Protein AF-A0A942M5V2-F1 (afdb_monomer)

Mean predicted aligned error: 10.4 Å

Radius of gyration: 23.62 Å; Cα contacts (8 Å, |Δi|>4): 139; chains: 1; bounding box: 66×42×61 Å

Nearest PDB structures (foldseek):
  5wuq-assembly1_A  TM=4.149E-01  e=4.180E-03  Bacillus subtilis subsp. subtilis str. 168
  3hug-assembly6_K  TM=8.188E-01  e=4.700E-01  Mycobacterium tuberculosis H37Rv
  6kon-assembly1_F  TM=3.252E-01  e=7.222E-03  Mycobacterium tuberculosis H37Rv
  3hug-assembly1_C  TM=7.825E-01  e=6.995E-01  Mycobacterium tuberculosis H37Rv
  6dvb-assembly1_F  TM=3.402E-01  e=2.051E-02  Mycobacterium tuberculosis H37Rv

Secondary structure (DSSP, 8-state):
-----HHHHHHHHH-SSHHHHHHHHHHHHHHHHHHHHHHTTTS-TTSHHHHHHHHHHHHHHHHHHHHTGGG--SSS-HHHHHHHHHHHHHHHHHHHHHHHT-TTGGG--SS-HHHHHHHHH-HHHHHHHHHHHHHS-HHHHHHHHHHHHS---HHHHHHHHT--HHHHHHHHHHHHHHHHHHHHHTTTTS-------

Foldseek 3Di:
DDQDFQVLLLVQCPDPDPSVVVSLVVLLVLLLVPVLVVCVVPDPSPDPLNVVLSVQLSVVLSVVCSVPVVVDPNPDGPSVVSVVSSSVSSVVSSQLVVLVVDLPLVVPDLADPVNVVVCVVDVPVVVLSVLLVPQADPLLSSQCCCCPVVVHDQVSSCVSSVHDPVVSVVNNVVSVVSSVVVCVVVCVVPDPDDPDD

Structure (mmCIF, N/CA/C/O backbone):
data_AF-A0A942M5V2-F1
#
_entry.id   AF-A0A942M5V2-F1
#
loop_
_atom_site.group_PDB
_atom_site.id
_atom_site.type_symbol
_atom_site.label_atom_id
_atom_site.label_alt_id
_atom_site.label_comp_id
_atom_site.label_asym_id
_atom_site.label_entity_id
_atom_site.label_seq_id
_atom_site.pdbx_PDB_ins_code
_atom_site.Cartn_x
_atom_site.Cartn_y
_atom_site.Cartn_z
_atom_site.occupancy
_atom_site.B_iso_or_equiv
_atom_site.auth_seq_id
_atom_site.auth_comp_id
_atom_site.auth_asym_id
_atom_site.auth_atom_id
_atom_site.pdbx_PDB_model_num
ATOM 1 N N . MET A 1 1 ? 6.720 5.650 -30.436 1.00 49.97 1 MET A N 1
ATOM 2 C CA . MET A 1 1 ? 7.699 4.850 -29.670 1.00 49.97 1 MET A CA 1
ATOM 3 C C . MET A 1 1 ? 7.495 3.409 -30.090 1.00 49.97 1 MET A C 1
ATOM 5 O O . MET A 1 1 ? 6.348 2.982 -30.076 1.00 49.97 1 MET A O 1
ATOM 9 N N . SER A 1 2 ? 8.537 2.733 -30.580 1.00 51.50 2 SER A N 1
ATOM 10 C CA . SER A 1 2 ? 8.430 1.358 -31.092 1.00 51.50 2 SER A CA 1
ATOM 11 C C . SER A 1 2 ? 7.870 0.439 -30.005 1.00 51.50 2 SER A C 1
ATOM 13 O O . SER A 1 2 ? 8.359 0.471 -28.875 1.00 51.50 2 SER A O 1
ATOM 15 N N . GLU A 1 3 ? 6.829 -0.336 -30.313 1.00 70.19 3 GLU A N 1
ATOM 16 C CA . GLU A 1 3 ? 6.289 -1.330 -29.383 1.00 70.19 3 GLU A CA 1
ATOM 17 C C . GLU A 1 3 ? 7.288 -2.483 -29.267 1.00 70.19 3 GLU A C 1
ATOM 19 O O . GLU A 1 3 ? 7.254 -3.421 -30.059 1.00 70.19 3 GLU A O 1
ATOM 24 N N . ARG A 1 4 ? 8.201 -2.403 -28.288 1.00 86.06 4 ARG A N 1
ATOM 25 C CA . ARG A 1 4 ? 8.999 -3.563 -27.874 1.00 86.06 4 ARG A CA 1
ATOM 26 C C . ARG A 1 4 ? 8.060 -4.713 -27.531 1.00 86.06 4 ARG A C 1
ATOM 28 O O . ARG A 1 4 ? 7.112 -4.553 -26.753 1.00 86.06 4 ARG A O 1
ATOM 35 N N . THR A 1 5 ? 8.369 -5.880 -28.066 1.00 91.94 5 THR A N 1
ATOM 36 C CA . THR A 1 5 ? 7.742 -7.139 -27.687 1.00 91.94 5 THR A CA 1
ATOM 37 C C . THR A 1 5 ? 8.128 -7.524 -26.257 1.00 91.94 5 THR A C 1
ATOM 39 O O . THR A 1 5 ? 9.091 -7.019 -25.679 1.00 91.94 5 THR A O 1
ATOM 42 N N . ASN A 1 6 ? 7.386 -8.462 -25.668 1.00 92.94 6 ASN A N 1
ATOM 43 C CA . ASN A 1 6 ? 7.700 -8.981 -24.335 1.00 92.94 6 ASN A CA 1
ATOM 44 C C . ASN A 1 6 ? 9.118 -9.570 -24.251 1.00 92.94 6 ASN A C 1
ATOM 46 O O . ASN A 1 6 ? 9.784 -9.398 -23.237 1.00 92.94 6 ASN A O 1
ATOM 50 N N . ALA A 1 7 ? 9.572 -10.257 -25.303 1.00 92.06 7 ALA A N 1
ATOM 51 C CA . ALA A 1 7 ? 10.898 -10.866 -25.337 1.00 92.06 7 ALA A CA 1
ATOM 52 C C . ALA A 1 7 ? 12.006 -9.805 -25.379 1.00 92.06 7 ALA 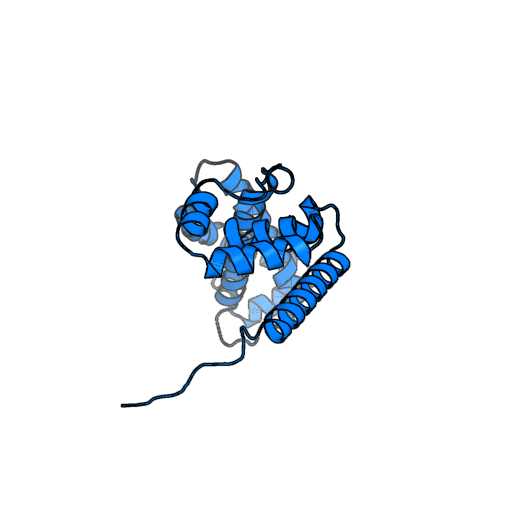A C 1
ATOM 54 O O . ALA A 1 7 ? 12.957 -9.903 -24.613 1.00 92.06 7 ALA A O 1
ATOM 55 N N . GLU A 1 8 ? 11.840 -8.766 -26.202 1.00 93.19 8 GLU A N 1
ATOM 56 C CA . GLU A 1 8 ? 12.789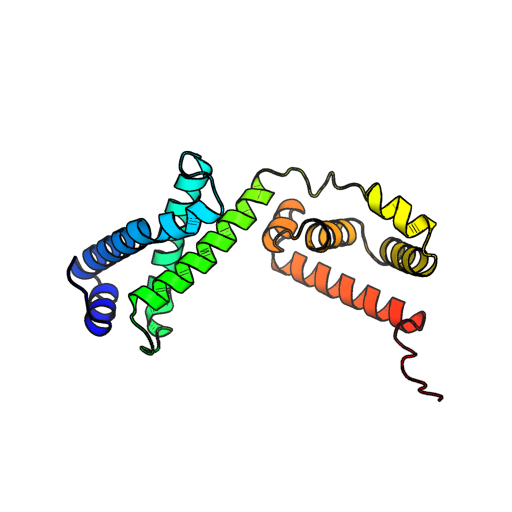 -7.646 -26.285 1.00 93.19 8 GLU A CA 1
ATOM 57 C C . GLU A 1 8 ? 12.880 -6.885 -24.962 1.00 93.19 8 GLU A C 1
ATOM 59 O O . GLU A 1 8 ? 13.976 -6.566 -24.517 1.00 93.19 8 GLU A O 1
ATOM 64 N N . TRP A 1 9 ? 11.747 -6.651 -24.285 1.00 95.00 9 TRP A N 1
ATOM 65 C CA . TRP A 1 9 ? 11.755 -6.057 -22.946 1.00 95.00 9 TRP A CA 1
ATOM 66 C C . TRP A 1 9 ? 12.598 -6.863 -21.961 1.00 95.00 9 TRP A C 1
ATOM 68 O O . TRP A 1 9 ? 13.396 -6.289 -21.226 1.00 95.00 9 TRP A O 1
ATOM 78 N N . LEU A 1 10 ? 12.416 -8.183 -21.929 1.00 94.19 10 LEU A N 1
ATOM 79 C CA . LEU A 1 10 ? 13.131 -9.042 -20.990 1.00 94.19 10 LEU A CA 1
ATOM 80 C C . LEU A 1 10 ? 14.616 -9.174 -21.331 1.00 94.19 10 LEU A C 1
ATOM 82 O O . LEU A 1 10 ? 15.424 -9.196 -20.408 1.00 94.19 10 LEU A O 1
ATOM 86 N N . ASP A 1 11 ? 14.972 -9.281 -22.612 1.00 93.75 11 ASP A N 1
ATOM 87 C CA . ASP A 1 11 ? 16.371 -9.381 -23.043 1.00 93.75 11 ASP A CA 1
ATOM 88 C C . ASP A 1 11 ? 17.129 -8.082 -22.747 1.00 93.75 11 ASP A C 1
ATOM 90 O O . ASP A 1 11 ? 18.166 -8.106 -22.084 1.00 93.75 11 ASP A O 1
ATOM 94 N N . ASP A 1 12 ? 16.557 -6.935 -23.129 1.00 94.19 12 ASP A N 1
ATOM 95 C CA . ASP A 1 12 ? 17.185 -5.635 -22.905 1.00 94.19 12 ASP A CA 1
ATOM 96 C C . ASP A 1 12 ? 17.311 -5.313 -21.406 1.00 94.19 12 ASP A C 1
ATOM 98 O O . ASP A 1 12 ? 18.354 -4.830 -20.976 1.00 94.19 12 ASP A O 1
ATOM 102 N N . LEU A 1 13 ? 16.288 -5.593 -20.583 1.00 93.44 13 LEU A N 1
ATOM 103 C CA . LEU A 1 13 ? 16.334 -5.307 -19.139 1.00 93.44 13 LEU A CA 1
ATOM 104 C C . LEU A 1 13 ? 17.279 -6.241 -18.366 1.00 93.44 13 LEU A C 1
ATOM 106 O O . LEU A 1 13 ? 17.789 -5.853 -17.312 1.00 93.44 13 LEU A O 1
ATOM 110 N N . ARG A 1 14 ? 17.527 -7.455 -18.872 1.00 93.88 14 ARG A N 1
ATOM 111 C CA . ARG A 1 14 ? 18.493 -8.405 -18.291 1.00 93.88 14 ARG A CA 1
ATOM 112 C C . ARG A 1 14 ? 19.925 -8.167 -18.747 1.00 93.88 14 ARG A C 1
ATOM 114 O O . ARG A 1 14 ? 20.834 -8.715 -18.130 1.00 93.88 14 ARG A O 1
ATOM 121 N N . ALA A 1 15 ? 20.135 -7.392 -19.807 1.00 92.50 15 ALA A N 1
ATOM 122 C CA . ALA A 1 15 ? 21.475 -6.981 -20.192 1.00 92.50 15 ALA A CA 1
ATOM 123 C C . ALA A 1 15 ? 22.136 -6.186 -19.049 1.00 92.50 15 ALA A C 1
ATOM 125 O O . ALA A 1 15 ? 21.455 -5.570 -18.240 1.00 92.50 15 ALA A O 1
ATOM 126 N N . GLU A 1 16 ? 23.463 -6.166 -18.991 1.00 88.69 16 GLU A N 1
ATOM 127 C CA . GLU A 1 16 ? 24.233 -5.334 -18.045 1.00 88.69 16 GLU A CA 1
ATOM 128 C C . GLU A 1 16 ? 24.985 -4.219 -18.795 1.00 88.69 16 GLU A C 1
ATOM 130 O O . GLU A 1 16 ? 26.055 -3.761 -18.397 1.00 88.69 16 GLU A O 1
ATOM 135 N N . ASP A 1 17 ? 24.438 -3.814 -19.944 1.00 91.12 17 ASP A N 1
ATOM 136 C CA . ASP A 1 17 ? 25.055 -2.901 -20.900 1.00 91.12 17 ASP A CA 1
ATOM 137 C C . ASP A 1 17 ? 24.137 -1.705 -21.234 1.00 91.12 17 ASP A C 1
ATOM 139 O O . ASP A 1 17 ? 23.107 -1.455 -20.602 1.00 91.12 17 ASP A O 1
ATOM 143 N N . ALA A 1 18 ? 24.507 -0.934 -22.259 1.00 91.44 18 ALA A N 1
ATOM 144 C CA . ALA A 1 18 ? 23.745 0.231 -22.704 1.00 91.44 18 ALA A CA 1
ATOM 145 C C . ALA A 1 18 ? 22.289 -0.080 -23.119 1.00 91.44 18 ALA A C 1
ATOM 147 O O . ALA A 1 18 ? 21.473 0.842 -23.162 1.00 91.44 18 ALA A O 1
ATOM 148 N N . ARG A 1 19 ? 21.939 -1.335 -23.432 1.00 92.12 19 ARG A N 1
ATOM 149 C CA . ARG A 1 19 ? 20.560 -1.745 -23.742 1.00 92.12 19 ARG A CA 1
ATOM 150 C C . ARG A 1 19 ? 19.673 -1.700 -22.508 1.00 92.12 19 ARG A C 1
ATOM 152 O O . ARG A 1 19 ? 18.560 -1.192 -22.609 1.00 92.12 19 ARG A O 1
ATOM 159 N N . GLN A 1 20 ? 20.190 -2.110 -21.350 1.00 93.88 20 GLN A N 1
ATOM 160 C CA . GLN A 1 20 ? 19.455 -2.040 -20.087 1.00 93.88 20 GLN A CA 1
ATOM 161 C C . GLN A 1 20 ? 19.110 -0.602 -19.732 1.00 93.88 20 GLN A C 1
ATOM 163 O O . GLN A 1 20 ? 17.957 -0.306 -19.425 1.00 93.88 20 GLN A O 1
ATOM 168 N N . MET A 1 21 ? 20.082 0.308 -19.846 1.00 91.31 21 MET A N 1
ATOM 169 C CA . MET A 1 21 ? 19.848 1.726 -19.572 1.00 91.31 21 MET A CA 1
ATOM 170 C C . MET A 1 21 ? 18.755 2.300 -20.484 1.00 91.31 21 MET A C 1
ATOM 172 O O . MET A 1 21 ? 17.812 2.922 -20.000 1.00 91.31 21 MET A O 1
ATOM 176 N N . ARG A 1 22 ? 18.816 2.013 -21.792 1.00 93.38 22 ARG A N 1
ATOM 177 C CA . ARG A 1 22 ? 17.792 2.456 -22.756 1.00 93.38 22 ARG A CA 1
ATOM 178 C C . ARG A 1 22 ? 16.420 1.855 -22.465 1.00 93.38 22 ARG A C 1
ATOM 180 O O . ARG A 1 22 ? 15.415 2.551 -22.560 1.00 93.38 22 ARG A O 1
ATOM 187 N N . ALA A 1 23 ? 16.354 0.576 -22.103 1.00 93.75 23 ALA A N 1
ATOM 188 C CA . ALA A 1 23 ? 15.092 -0.057 -21.744 1.00 93.75 23 ALA A CA 1
ATOM 189 C C . ALA A 1 23 ? 14.493 0.559 -20.471 1.00 93.75 23 ALA A C 1
ATOM 191 O O . ALA A 1 23 ? 13.296 0.839 -20.437 1.00 93.75 23 ALA A O 1
ATOM 192 N N . LEU A 1 24 ? 15.303 0.853 -19.453 1.00 93.56 24 LEU A N 1
ATOM 193 C CA . LEU A 1 24 ? 14.838 1.553 -18.253 1.00 93.56 24 LEU A CA 1
ATOM 194 C C . LEU A 1 24 ? 14.346 2.974 -18.566 1.00 93.56 24 LEU A C 1
ATOM 196 O O . LEU A 1 24 ? 13.306 3.380 -18.044 1.00 93.56 24 LEU A O 1
ATOM 200 N N . GLU A 1 25 ? 15.029 3.711 -19.444 1.00 94.44 25 GLU A N 1
ATOM 201 C CA . GLU A 1 25 ? 14.593 5.033 -19.918 1.00 94.44 25 GLU A CA 1
ATOM 202 C C . GLU A 1 25 ? 13.258 4.966 -20.670 1.00 94.44 25 GLU A C 1
ATOM 204 O O . GLU A 1 25 ? 12.343 5.747 -20.396 1.00 94.44 25 GLU A O 1
ATOM 209 N N . ASP A 1 26 ? 13.100 3.994 -21.566 1.00 94.25 26 ASP A N 1
ATOM 210 C CA . ASP A 1 26 ? 11.854 3.800 -22.304 1.00 94.25 26 ASP A CA 1
ATOM 211 C C . ASP A 1 26 ? 10.705 3.371 -21.384 1.00 94.25 26 ASP A C 1
ATOM 213 O O . ASP A 1 26 ? 9.566 3.820 -21.549 1.00 94.25 26 ASP A O 1
ATOM 217 N N . LEU A 1 27 ? 10.990 2.537 -20.378 1.00 94.44 27 LEU A N 1
ATOM 218 C CA . LEU A 1 27 ? 10.010 2.137 -19.374 1.00 94.44 27 LEU A CA 1
ATOM 219 C C . LEU A 1 27 ? 9.608 3.325 -18.493 1.00 94.44 2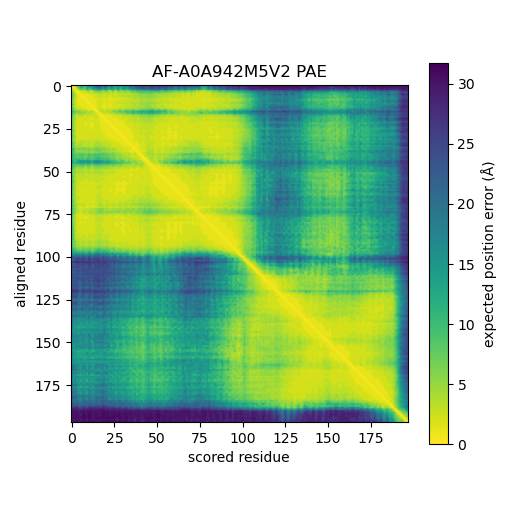7 LEU A C 1
ATOM 221 O O . LEU A 1 27 ? 8.422 3.516 -18.214 1.00 94.44 27 LEU A O 1
ATOM 225 N N . ARG A 1 28 ? 10.572 4.172 -18.117 1.00 95.62 28 ARG A N 1
ATOM 226 C CA . ARG A 1 28 ? 10.328 5.438 -17.419 1.00 95.62 28 ARG A CA 1
ATOM 227 C C . ARG A 1 28 ? 9.431 6.357 -18.245 1.00 95.62 28 ARG A C 1
ATOM 229 O O . ARG A 1 28 ? 8.440 6.854 -17.714 1.00 95.62 28 ARG A O 1
ATOM 236 N N . ALA A 1 29 ? 9.725 6.545 -19.531 1.00 94.88 29 ALA A N 1
ATOM 237 C CA . ALA A 1 29 ? 8.920 7.367 -20.435 1.00 94.88 29 ALA A CA 1
ATOM 238 C C . ALA A 1 29 ? 7.495 6.813 -20.603 1.00 94.88 29 ALA A C 1
ATOM 240 O O . ALA A 1 29 ? 6.515 7.564 -20.560 1.00 94.88 29 ALA A O 1
ATOM 241 N N . LEU A 1 30 ? 7.355 5.487 -20.713 1.00 93.94 30 LEU A N 1
ATOM 242 C CA . LEU A 1 30 ? 6.056 4.820 -20.745 1.00 93.94 30 LEU A CA 1
ATOM 243 C C . LEU A 1 30 ? 5.257 5.126 -19.475 1.00 93.94 30 LEU A C 1
ATOM 245 O O . LEU A 1 30 ? 4.112 5.572 -19.570 1.00 93.94 30 LEU A O 1
ATOM 249 N N . LEU A 1 31 ? 5.849 4.942 -18.295 1.00 95.38 31 LEU A N 1
ATOM 250 C CA . LEU A 1 31 ? 5.186 5.217 -17.020 1.00 95.38 31 LEU A CA 1
ATOM 251 C C . LEU A 1 31 ? 4.823 6.699 -16.869 1.00 95.38 31 LEU A C 1
ATOM 253 O O . LEU A 1 31 ? 3.677 7.002 -16.536 1.00 95.38 31 LEU A O 1
ATOM 257 N N . ALA A 1 32 ? 5.744 7.607 -17.194 1.00 94.69 32 ALA A N 1
ATOM 258 C CA . ALA A 1 32 ? 5.525 9.052 -17.152 1.00 94.69 32 ALA A CA 1
ATOM 259 C C . ALA A 1 32 ? 4.391 9.506 -18.085 1.00 94.69 32 ALA A C 1
ATOM 261 O O . ALA A 1 32 ? 3.663 10.433 -17.751 1.00 94.69 32 ALA A O 1
ATOM 262 N N . SER A 1 33 ? 4.180 8.827 -19.217 1.00 93.69 33 SER A N 1
ATOM 263 C CA . SER A 1 33 ? 3.073 9.145 -20.132 1.00 93.69 33 SER A CA 1
ATOM 264 C C . SER A 1 33 ? 1.706 8.633 -19.655 1.00 93.69 33 SER A C 1
ATOM 266 O O . SER A 1 33 ? 0.672 9.222 -19.972 1.00 93.69 33 SER A O 1
ATOM 268 N N . ARG A 1 34 ? 1.668 7.524 -18.903 1.00 92.88 34 ARG A N 1
ATOM 269 C CA . ARG A 1 34 ? 0.419 6.822 -18.548 1.00 92.88 34 ARG A CA 1
ATOM 270 C C . ARG A 1 34 ? -0.071 7.134 -17.137 1.00 92.88 34 ARG A C 1
ATOM 272 O O . ARG A 1 34 ? -1.277 7.258 -16.926 1.00 92.88 34 ARG A O 1
ATOM 279 N N . LEU A 1 35 ? 0.840 7.250 -16.172 1.00 92.69 35 LEU A N 1
ATOM 280 C CA . LEU A 1 35 ? 0.505 7.482 -14.767 1.00 92.69 35 LEU A CA 1
ATOM 281 C C . LEU A 1 35 ? -0.252 8.794 -14.515 1.00 92.69 35 LEU A C 1
ATOM 283 O O . LEU A 1 35 ? -1.205 8.742 -13.735 1.00 92.69 35 LEU A O 1
ATOM 287 N N . PRO A 1 36 ? 0.056 9.932 -15.176 1.00 92.94 36 PRO A N 1
ATOM 288 C CA . PRO A 1 36 ? -0.673 11.178 -14.948 1.00 92.94 36 PRO A CA 1
ATOM 289 C C . PRO A 1 36 ? -2.185 11.035 -15.128 1.00 92.94 36 PRO A C 1
ATOM 291 O O . PRO A 1 36 ? -2.950 11.491 -14.284 1.00 92.94 36 PRO A O 1
ATOM 294 N N . VAL A 1 37 ? -2.635 10.318 -16.164 1.00 89.62 37 VAL A N 1
ATOM 295 C CA . VAL A 1 37 ? -4.068 10.081 -16.428 1.00 89.62 37 VAL A CA 1
ATOM 296 C C . VAL A 1 37 ? -4.749 9.378 -15.250 1.00 89.62 37 VAL A C 1
ATOM 298 O O . VAL A 1 37 ? -5.874 9.709 -14.881 1.00 89.62 37 VAL A O 1
ATOM 301 N N . ILE A 1 38 ? -4.057 8.427 -14.625 1.00 84.12 38 ILE A N 1
ATOM 302 C CA . ILE A 1 38 ? -4.567 7.676 -13.475 1.00 84.12 38 ILE A CA 1
ATOM 303 C C . ILE A 1 38 ? -4.571 8.560 -12.219 1.00 84.12 38 ILE A C 1
ATOM 305 O O . ILE A 1 38 ? -5.533 8.536 -11.443 1.00 84.12 38 ILE A O 1
ATOM 309 N N . LEU A 1 39 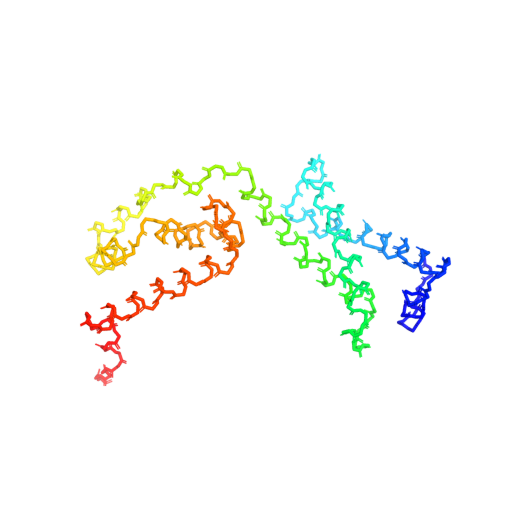? -3.516 9.357 -12.027 1.00 88.38 39 LEU A N 1
ATOM 310 C CA . LEU A 1 39 ? -3.323 10.211 -10.855 1.00 88.38 39 LEU A CA 1
ATOM 311 C C . LEU A 1 39 ? -4.277 11.409 -10.806 1.00 88.38 39 LEU A C 1
ATOM 313 O O . LEU A 1 39 ? -4.745 11.736 -9.716 1.00 88.38 39 LEU A O 1
ATOM 317 N N . LYS A 1 40 ? -4.647 11.998 -11.952 1.00 88.81 40 LYS A N 1
ATOM 318 C CA . LYS A 1 40 ? -5.602 13.126 -12.033 1.00 88.81 40 LYS A CA 1
ATOM 319 C C . LYS A 1 40 ? -6.959 12.828 -11.389 1.00 88.81 40 LYS A C 1
ATOM 321 O O . LYS A 1 40 ? -7.644 13.729 -10.929 1.00 88.81 40 LYS A O 1
ATOM 326 N N . SER A 1 41 ? -7.351 11.553 -11.308 1.00 84.31 41 SER A N 1
ATOM 327 C CA . SER A 1 41 ? -8.582 11.146 -10.612 1.00 84.31 41 SER A CA 1
ATOM 328 C C . SER A 1 41 ? -8.498 11.238 -9.078 1.00 84.31 41 SER A C 1
ATOM 330 O O . SER A 1 41 ? -9.495 11.015 -8.392 1.00 84.31 41 SER A O 1
ATOM 332 N N . LYS A 1 42 ? -7.306 11.487 -8.519 1.00 83.56 42 LYS A N 1
ATOM 333 C CA . LYS A 1 42 ? -7.012 11.387 -7.078 1.00 83.56 42 LYS A CA 1
ATOM 334 C C . LYS A 1 42 ? -6.268 12.589 -6.512 1.00 83.56 42 LYS A C 1
ATOM 336 O O . LYS A 1 42 ? -6.353 12.801 -5.306 1.00 83.56 42 LYS A O 1
ATOM 341 N N . LEU A 1 43 ? -5.528 13.314 -7.344 1.00 84.50 43 LEU A N 1
ATOM 342 C CA . LEU A 1 43 ? -4.702 14.456 -6.970 1.00 84.50 43 LEU A CA 1
ATOM 343 C C . LEU A 1 43 ? -4.883 15.586 -7.985 1.00 84.50 43 LEU A C 1
ATOM 345 O O . LEU A 1 43 ? -5.109 15.329 -9.167 1.00 84.50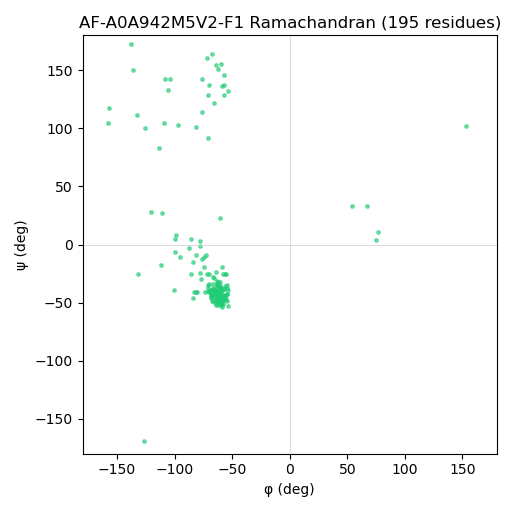 43 LEU A O 1
ATOM 349 N N . GLU A 1 44 ? -4.739 16.821 -7.513 1.00 84.12 44 GLU A N 1
ATOM 350 C CA . GLU A 1 44 ? -4.704 18.016 -8.358 1.00 84.12 44 GLU A CA 1
ATOM 351 C C . GLU A 1 44 ? -3.392 18.055 -9.151 1.00 84.12 44 GLU A C 1
ATOM 353 O O . GLU A 1 44 ? -2.317 17.911 -8.566 1.00 84.12 44 GLU A O 1
ATOM 358 N N . GLU A 1 45 ? -3.481 18.238 -10.470 1.00 78.25 45 GLU A N 1
ATOM 359 C CA . GLU A 1 45 ? -2.358 18.111 -11.414 1.00 78.25 45 GLU A CA 1
ATOM 360 C C . GLU A 1 45 ? -1.209 19.091 -11.129 1.00 78.25 45 GLU A C 1
ATOM 362 O O . GLU A 1 45 ? -0.046 18.696 -11.158 1.00 78.25 45 GLU A O 1
ATOM 367 N N . ASP A 1 46 ? -1.530 20.325 -10.740 1.00 79.94 46 ASP A N 1
ATOM 368 C CA . ASP A 1 46 ? -0.538 21.372 -10.460 1.00 79.94 46 ASP A CA 1
ATOM 369 C C . ASP A 1 46 ? -0.001 21.338 -9.019 1.00 79.94 46 ASP A C 1
ATOM 371 O O . ASP A 1 46 ? 0.770 22.205 -8.602 1.00 79.94 46 ASP A O 1
ATOM 375 N N . SER A 1 47 ? 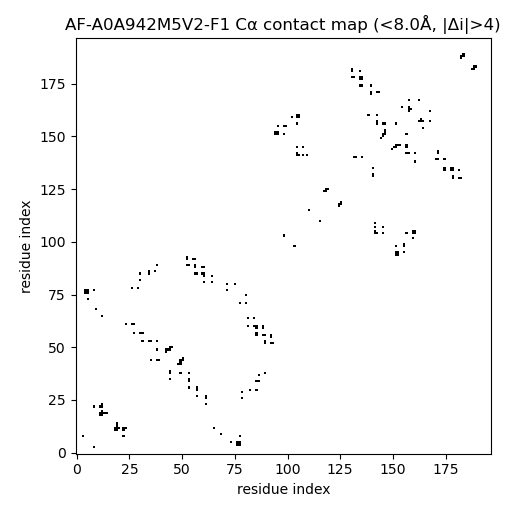-0.399 20.345 -8.219 1.00 83.69 47 SER A N 1
ATOM 376 C CA . SER A 1 47 ? 0.087 20.244 -6.845 1.00 83.69 47 SER A CA 1
ATOM 377 C C . SER A 1 47 ? 1.526 19.699 -6.802 1.00 83.69 47 SER A C 1
ATOM 379 O O . SER A 1 47 ? 1.860 18.759 -7.534 1.00 83.69 47 SER A O 1
ATOM 381 N N . PRO A 1 48 ? 2.387 20.191 -5.887 1.00 83.31 48 PRO A N 1
ATOM 382 C CA . PRO A 1 48 ? 3.687 19.565 -5.621 1.00 83.31 48 PRO A CA 1
ATOM 383 C C . PRO A 1 48 ? 3.547 18.076 -5.269 1.00 83.31 48 PRO A C 1
ATOM 385 O O . PRO A 1 48 ? 4.335 17.238 -5.696 1.00 83.31 48 PRO A O 1
ATOM 388 N N . ALA A 1 49 ? 2.460 17.725 -4.571 1.00 83.06 49 ALA A N 1
ATOM 389 C CA . ALA A 1 49 ? 2.139 16.348 -4.220 1.00 83.06 49 ALA A CA 1
ATOM 390 C C . ALA A 1 49 ? 1.942 15.442 -5.445 1.00 83.06 49 ALA A C 1
ATOM 392 O O . ALA A 1 49 ? 2.313 14.273 -5.386 1.00 83.06 49 ALA A O 1
ATOM 393 N N . PHE A 1 50 ? 1.375 15.950 -6.541 1.00 89.50 50 PHE A N 1
ATOM 394 C CA . PHE A 1 50 ? 1.214 15.186 -7.777 1.00 89.50 50 PHE A CA 1
ATOM 395 C C . PHE A 1 50 ? 2.563 14.803 -8.384 1.00 89.50 50 PHE A C 1
ATOM 397 O O . PHE A 1 50 ? 2.789 13.631 -8.689 1.00 89.50 50 PHE A O 1
ATOM 404 N N . HIS A 1 51 ? 3.462 15.780 -8.507 1.00 89.44 51 HIS A N 1
ATOM 405 C CA . HIS A 1 51 ? 4.783 15.607 -9.108 1.00 89.44 51 HIS A CA 1
ATOM 406 C C . HIS A 1 51 ? 5.632 14.633 -8.296 1.00 89.44 51 HIS A C 1
ATOM 408 O O . HIS A 1 51 ? 6.180 13.675 -8.839 1.00 89.44 51 HIS A O 1
ATOM 414 N N . ASP A 1 52 ? 5.657 14.810 -6.979 1.00 88.75 52 ASP A N 1
ATOM 415 C CA . ASP A 1 52 ? 6.422 13.928 -6.114 1.00 88.75 52 ASP A CA 1
ATOM 416 C C . ASP A 1 52 ? 5.888 12.481 -6.122 1.00 88.75 52 ASP A C 1
ATOM 418 O O . ASP A 1 52 ? 6.669 11.529 -6.124 1.00 88.75 52 ASP A O 1
ATOM 422 N N . VAL A 1 53 ? 4.558 12.293 -6.112 1.00 90.56 53 VAL A N 1
ATOM 423 C CA . VAL A 1 53 ? 3.933 10.958 -6.175 1.00 90.56 53 VAL A CA 1
ATOM 424 C C . VAL A 1 53 ? 4.278 10.279 -7.490 1.00 90.56 53 VAL A C 1
ATOM 426 O O . VAL A 1 53 ? 4.576 9.085 -7.497 1.00 90.56 53 VAL A O 1
ATOM 429 N N . LEU A 1 54 ? 4.226 11.020 -8.597 1.00 93.69 54 LEU A N 1
ATOM 430 C CA . LEU A 1 54 ? 4.563 10.511 -9.919 1.00 93.69 54 LEU A CA 1
ATOM 431 C C . LEU A 1 54 ? 6.015 10.018 -9.955 1.00 93.69 54 LEU A C 1
ATOM 433 O O . LEU A 1 54 ? 6.252 8.860 -10.301 1.00 93.69 54 LEU A O 1
ATOM 437 N N . GLU A 1 55 ? 6.962 10.853 -9.532 1.00 92.38 55 GLU A N 1
ATOM 438 C CA . GLU A 1 55 ? 8.391 10.526 -9.531 1.00 92.38 55 GLU A CA 1
ATOM 439 C C . GLU A 1 55 ? 8.736 9.354 -8.605 1.00 92.38 55 GLU A C 1
ATOM 441 O O . GLU A 1 55 ? 9.442 8.420 -9.007 1.00 92.38 55 GLU A O 1
ATOM 446 N N . ALA A 1 56 ? 8.183 9.344 -7.389 1.00 89.81 56 ALA A N 1
ATOM 447 C CA . ALA A 1 56 ? 8.364 8.243 -6.448 1.00 89.81 56 ALA A CA 1
ATOM 448 C C . ALA A 1 56 ? 7.797 6.931 -7.012 1.00 89.81 56 ALA A C 1
ATOM 450 O O . ALA A 1 56 ? 8.475 5.904 -7.017 1.00 89.81 56 ALA A O 1
ATOM 451 N N . THR A 1 57 ? 6.582 6.973 -7.568 1.00 94.19 57 THR A N 1
ATOM 452 C CA . THR A 1 57 ? 5.930 5.803 -8.173 1.00 94.19 57 THR A CA 1
ATOM 453 C C . THR A 1 57 ? 6.765 5.225 -9.306 1.00 94.19 57 THR A C 1
ATOM 455 O O . THR A 1 57 ? 6.969 4.013 -9.348 1.00 94.19 57 THR A O 1
ATOM 458 N N . ILE A 1 58 ? 7.245 6.069 -10.222 1.00 95.31 58 ILE A N 1
ATOM 459 C CA . ILE A 1 58 ? 8.093 5.650 -11.342 1.00 95.31 58 ILE A CA 1
ATOM 460 C C . ILE A 1 58 ? 9.340 4.953 -10.805 1.00 95.31 58 ILE A C 1
ATOM 462 O O . ILE A 1 58 ? 9.619 3.821 -11.190 1.00 95.31 58 ILE A O 1
ATOM 466 N N . THR A 1 59 ? 10.041 5.592 -9.870 1.00 92.00 59 THR A N 1
ATOM 467 C CA . THR A 1 59 ? 11.285 5.068 -9.295 1.00 92.00 59 THR A CA 1
ATOM 468 C C . THR A 1 59 ? 11.068 3.712 -8.624 1.00 92.00 59 THR A C 1
ATOM 470 O O . THR A 1 59 ? 11.741 2.742 -8.968 1.00 92.00 59 THR A O 1
ATOM 473 N N . TYR A 1 60 ? 10.078 3.600 -7.733 1.00 92.56 60 TYR A N 1
ATOM 474 C CA . TYR A 1 60 ? 9.770 2.339 -7.053 1.00 92.56 60 TYR A CA 1
ATOM 475 C C . TYR A 1 60 ? 9.321 1.242 -8.015 1.00 92.56 60 TYR A C 1
ATOM 477 O O . TYR A 1 60 ? 9.634 0.073 -7.806 1.00 92.56 60 TYR A O 1
ATOM 485 N N . THR A 1 61 ? 8.604 1.605 -9.077 1.00 95.00 61 THR A N 1
ATOM 486 C CA . THR A 1 61 ? 8.174 0.643 -10.094 1.00 95.00 61 THR A CA 1
ATOM 487 C C . THR A 1 61 ? 9.361 0.099 -10.873 1.00 95.00 61 THR A C 1
ATOM 489 O O . THR A 1 61 ? 9.412 -1.105 -11.093 1.00 95.00 61 THR A O 1
ATOM 492 N N . LEU A 1 62 ? 10.305 0.955 -11.279 1.00 93.69 62 LEU A N 1
ATOM 493 C CA . LEU A 1 62 ? 11.498 0.526 -12.012 1.00 93.69 62 LEU A CA 1
ATOM 494 C C . LEU A 1 62 ? 12.359 -0.409 -11.162 1.00 93.69 62 LEU A C 1
ATOM 496 O O . LEU A 1 62 ? 12.724 -1.476 -11.641 1.00 93.69 62 LEU A O 1
ATOM 500 N N . ILE A 1 63 ? 12.605 -0.052 -9.896 1.00 91.62 63 ILE A N 1
ATOM 501 C CA . ILE A 1 63 ? 13.356 -0.897 -8.955 1.00 91.62 63 ILE A CA 1
ATOM 502 C C . ILE A 1 63 ? 12.658 -2.252 -8.789 1.00 91.62 63 ILE A C 1
ATOM 504 O O . ILE A 1 63 ? 13.261 -3.289 -9.049 1.00 91.62 63 ILE A O 1
ATOM 508 N N . TYR A 1 64 ? 11.363 -2.251 -8.447 1.00 92.56 64 TYR A N 1
ATOM 509 C CA . TYR A 1 64 ? 10.612 -3.491 -8.242 1.00 92.56 64 TYR A CA 1
ATOM 510 C C . TYR A 1 64 ? 10.580 -4.354 -9.508 1.00 92.56 64 TYR A C 1
ATOM 512 O O . TYR A 1 64 ? 10.795 -5.561 -9.436 1.00 92.56 64 TYR A O 1
ATOM 520 N N . ALA A 1 65 ? 10.295 -3.758 -10.669 1.00 92.62 65 ALA A N 1
ATOM 521 C CA . ALA A 1 65 ? 10.222 -4.488 -11.929 1.00 92.62 65 ALA A CA 1
ATOM 522 C C . ALA A 1 65 ? 11.572 -5.119 -12.281 1.00 92.62 65 ALA A C 1
ATOM 524 O O . ALA A 1 65 ? 11.590 -6.275 -12.690 1.00 92.62 65 ALA A O 1
ATOM 525 N N . GLN A 1 66 ? 12.675 -4.394 -12.069 1.00 92.19 66 GLN A N 1
ATOM 526 C CA . GLN A 1 66 ? 14.029 -4.876 -12.328 1.00 92.19 66 GLN A CA 1
ATOM 527 C C . GLN A 1 66 ? 14.419 -6.043 -11.411 1.00 92.19 66 GLN A C 1
ATOM 529 O O . GLN A 1 66 ? 14.973 -7.035 -11.875 1.00 92.19 66 GLN A O 1
ATOM 534 N N . GLU A 1 67 ? 14.083 -5.961 -10.123 1.00 91.25 67 GLU A N 1
ATOM 535 C CA . GLU A 1 67 ? 14.353 -7.024 -9.144 1.00 91.25 67 GLU A CA 1
ATOM 536 C C . GLU A 1 67 ? 13.489 -8.277 -9.368 1.00 91.25 67 GLU A C 1
ATOM 538 O O . GLU A 1 67 ? 13.890 -9.380 -9.002 1.00 91.25 67 GLU A O 1
ATOM 543 N N . ASN A 1 68 ? 12.315 -8.123 -9.989 1.00 94.44 68 ASN A N 1
ATOM 544 C CA . ASN A 1 68 ? 11.294 -9.171 -10.094 1.00 94.44 68 ASN A CA 1
ATOM 545 C C . ASN A 1 68 ? 10.953 -9.539 -11.548 1.00 94.44 68 ASN A C 1
ATOM 547 O O . ASN A 1 68 ? 9.849 -10.002 -11.836 1.00 94.44 68 ASN A O 1
ATOM 551 N N . LEU A 1 69 ? 11.897 -9.381 -12.485 1.00 94.31 69 LEU A N 1
ATOM 552 C CA . LEU A 1 69 ? 11.697 -9.744 -13.900 1.00 94.31 69 LEU A CA 1
ATOM 553 C C . LEU A 1 69 ? 11.327 -11.224 -14.104 1.00 94.31 69 LEU A C 1
ATOM 555 O O . LEU A 1 69 ? 10.724 -11.574 -15.117 1.00 94.31 69 LEU A O 1
ATOM 559 N N . SER A 1 70 ? 11.711 -12.106 -13.179 1.00 92.38 70 SER A N 1
ATOM 560 C CA . SER A 1 70 ? 11.376 -13.535 -13.206 1.00 92.38 70 SER A CA 1
ATOM 561 C C . SER A 1 70 ? 9.923 -13.833 -12.822 1.00 92.38 70 SER A C 1
ATOM 563 O O . SER A 1 70 ? 9.422 -14.896 -13.180 1.00 92.38 70 SER A O 1
ATOM 565 N N . GLU A 1 71 ? 9.230 -12.913 -12.139 1.00 93.50 71 GLU A N 1
ATOM 566 C CA . GLU A 1 71 ? 7.811 -13.066 -11.781 1.00 93.50 71 GLU A CA 1
ATOM 567 C C . GLU A 1 71 ? 6.870 -12.822 -12.971 1.00 93.50 71 GLU A C 1
ATOM 569 O O . GLU A 1 71 ? 5.673 -13.110 -12.891 1.00 93.50 71 GLU A O 1
ATOM 574 N N . PHE A 1 72 ? 7.379 -12.271 -14.076 1.00 95.00 72 PHE A N 1
ATOM 575 C CA . PHE A 1 72 ? 6.585 -12.039 -15.272 1.00 95.00 72 PHE A CA 1
ATOM 576 C C . PHE A 1 72 ? 6.357 -13.346 -16.047 1.00 95.00 72 PHE A C 1
ATOM 578 O O . PHE A 1 72 ? 7.273 -13.927 -16.624 1.00 95.00 72 PHE A O 1
ATOM 585 N N . ASP A 1 73 ? 5.098 -13.775 -16.095 1.00 91.69 73 ASP A N 1
ATOM 586 C CA . ASP A 1 73 ? 4.650 -15.049 -16.671 1.00 91.69 73 ASP A CA 1
ATOM 587 C C . ASP A 1 73 ? 4.341 -15.000 -18.181 1.00 91.69 73 ASP A C 1
ATOM 589 O O . ASP A 1 73 ? 3.985 -16.016 -18.779 1.00 91.69 73 ASP A O 1
ATOM 593 N N . GLY A 1 74 ? 4.438 -13.821 -18.805 1.00 92.88 74 GLY A N 1
ATOM 594 C CA . GLY A 1 74 ? 4.159 -13.629 -20.229 1.00 92.88 74 GLY A CA 1
ATOM 595 C C . GLY A 1 74 ? 2.677 -13.631 -20.624 1.00 92.88 74 GLY A C 1
ATOM 596 O O . GLY A 1 74 ? 2.387 -13.498 -21.811 1.00 92.88 74 GLY A O 1
ATOM 597 N N . GLN A 1 75 ? 1.733 -13.730 -19.678 1.00 91.56 75 GLN A N 1
ATOM 598 C CA . GLN A 1 75 ? 0.288 -13.836 -19.969 1.00 91.56 75 GLN A CA 1
ATOM 599 C C . GLN A 1 75 ? -0.350 -12.513 -20.430 1.00 91.56 75 GLN A C 1
ATOM 601 O O . GLN A 1 75 ? -1.492 -12.477 -20.887 1.00 91.56 75 GLN A O 1
ATOM 606 N N . SER A 1 76 ? 0.369 -11.398 -20.306 1.00 93.69 76 SER A N 1
ATOM 607 C CA . SER A 1 76 ? -0.039 -10.083 -20.805 1.00 93.69 76 SER A CA 1
ATOM 608 C C . SER A 1 76 ? 1.140 -9.362 -21.450 1.00 93.69 76 SER A C 1
ATOM 610 O O . SER A 1 76 ? 2.280 -9.801 -21.327 1.00 93.69 76 SER A O 1
ATOM 612 N N . ALA A 1 77 ? 0.901 -8.217 -22.090 1.00 94.44 77 ALA A N 1
ATOM 613 C CA . ALA A 1 77 ? 1.997 -7.331 -22.474 1.00 94.44 77 ALA A CA 1
ATOM 614 C C . ALA A 1 77 ? 2.817 -6.928 -21.231 1.00 94.44 77 ALA A C 1
ATOM 616 O O . ALA A 1 77 ? 2.241 -6.595 -20.190 1.00 94.44 77 ALA A O 1
ATOM 617 N N . PHE A 1 78 ? 4.145 -6.918 -21.339 1.00 94.75 78 PHE A N 1
ATOM 618 C CA . PHE A 1 78 ? 5.056 -6.547 -20.251 1.00 94.75 78 PHE A CA 1
ATOM 619 C C . PHE A 1 78 ? 4.723 -5.155 -19.698 1.00 94.75 78 PHE A C 1
ATOM 621 O O . PHE A 1 78 ? 4.577 -4.967 -18.491 1.00 94.75 78 PHE A O 1
ATOM 628 N N . SER A 1 79 ? 4.448 -4.201 -20.591 1.00 93.38 79 SER A N 1
ATOM 629 C CA . SER A 1 79 ? 3.986 -2.855 -20.239 1.00 93.38 79 SER A CA 1
ATOM 630 C C . SER A 1 79 ? 2.733 -2.857 -19.354 1.00 93.38 79 SER A C 1
ATOM 632 O O . SER A 1 79 ? 2.632 -2.053 -18.432 1.00 93.38 79 SER A O 1
ATOM 634 N N . THR A 1 80 ? 1.793 -3.782 -19.576 1.00 94.56 80 THR A N 1
ATOM 635 C CA . THR A 1 80 ? 0.580 -3.922 -18.753 1.00 94.56 80 THR A CA 1
ATOM 636 C C . THR A 1 80 ? 0.903 -4.446 -17.358 1.00 94.56 80 THR A C 1
ATOM 638 O O . THR A 1 80 ? 0.327 -3.974 -16.376 1.00 94.56 80 THR A O 1
ATOM 641 N N . TRP A 1 81 ? 1.818 -5.409 -17.253 1.00 96.12 81 TRP A N 1
ATOM 642 C CA . TRP A 1 81 ? 2.281 -5.929 -15.968 1.00 96.12 81 TRP A CA 1
ATOM 643 C C . TRP A 1 81 ? 2.970 -4.830 -15.145 1.00 96.12 81 TRP A C 1
ATOM 645 O O . TRP A 1 81 ? 2.563 -4.578 -14.008 1.00 96.12 81 TRP A O 1
ATOM 655 N N . VAL A 1 82 ? 3.895 -4.079 -15.753 1.00 95.88 82 VAL A N 1
ATOM 656 C CA . VAL A 1 82 ? 4.564 -2.951 -15.087 1.00 95.88 82 VAL A CA 1
ATOM 657 C C . VAL A 1 82 ? 3.569 -1.848 -14.715 1.00 95.88 82 VAL A C 1
ATOM 659 O O . VAL A 1 82 ? 3.603 -1.345 -13.595 1.00 95.88 82 VAL A O 1
ATOM 662 N N . LEU A 1 83 ? 2.616 -1.506 -15.589 1.00 94.50 83 LEU A N 1
ATOM 663 C CA . LEU A 1 83 ? 1.569 -0.527 -15.273 1.00 94.50 83 LEU A CA 1
ATOM 664 C C . LEU A 1 83 ? 0.710 -0.960 -14.076 1.00 94.50 83 LEU A C 1
ATOM 666 O O . LEU A 1 83 ? 0.360 -0.124 -13.245 1.00 94.50 83 LEU A O 1
ATOM 670 N N . LYS A 1 84 ? 0.389 -2.254 -13.937 1.00 95.00 84 LYS A N 1
ATOM 671 C CA . LYS A 1 84 ? -0.328 -2.767 -12.755 1.00 95.00 84 LYS A CA 1
ATOM 672 C C . LYS A 1 84 ? 0.489 -2.591 -11.474 1.00 95.00 84 LYS A C 1
ATOM 674 O O . LYS A 1 84 ? -0.093 -2.235 -10.447 1.00 95.00 84 LYS A O 1
ATOM 679 N N . ILE A 1 85 ? 1.803 -2.823 -11.521 1.00 94.38 85 ILE A N 1
ATOM 680 C CA . ILE A 1 85 ? 2.712 -2.558 -10.394 1.00 94.38 85 ILE A CA 1
ATOM 681 C C . ILE A 1 85 ? 2.702 -1.062 -10.074 1.00 94.38 85 ILE A C 1
ATOM 683 O O . ILE A 1 85 ? 2.422 -0.684 -8.937 1.00 94.38 85 ILE A O 1
ATOM 687 N N . ALA A 1 86 ? 2.883 -0.217 -11.088 1.00 95.44 86 ALA A N 1
ATOM 688 C CA . ALA A 1 86 ? 2.915 1.231 -10.941 1.00 95.44 86 ALA A CA 1
ATOM 689 C C . ALA A 1 86 ? 1.639 1.785 -10.306 1.00 95.44 86 ALA A C 1
ATOM 691 O O . ALA A 1 86 ? 1.703 2.563 -9.363 1.00 95.44 86 ALA A O 1
ATOM 692 N N . VAL A 1 87 ? 0.463 1.325 -10.742 1.00 93.25 87 VAL A N 1
ATOM 693 C CA . VAL A 1 87 ? -0.820 1.718 -10.141 1.00 93.25 87 VAL A CA 1
ATOM 694 C C . VAL A 1 87 ? -0.889 1.339 -8.661 1.00 93.25 87 VAL A C 1
ATOM 696 O O . VAL A 1 87 ? -1.362 2.133 -7.846 1.00 93.25 87 VAL A O 1
ATOM 699 N N . ARG A 1 88 ? -0.425 0.138 -8.288 1.00 91.62 88 ARG A N 1
ATOM 700 C CA . ARG A 1 88 ? -0.398 -0.295 -6.881 1.00 91.62 88 ARG A CA 1
ATOM 701 C C . ARG A 1 88 ? 0.539 0.583 -6.050 1.00 91.62 88 ARG A C 1
ATOM 703 O O . ARG A 1 88 ? 0.129 1.016 -4.974 1.00 91.62 88 ARG A O 1
ATOM 710 N N . MET A 1 89 ? 1.733 0.881 -6.566 1.00 92.12 89 MET A N 1
ATOM 711 C CA . MET A 1 89 ? 2.704 1.765 -5.913 1.00 92.12 89 MET A CA 1
ATOM 712 C C . MET A 1 89 ? 2.158 3.189 -5.763 1.00 92.12 89 MET A C 1
ATOM 714 O O . MET A 1 89 ? 2.202 3.746 -4.671 1.00 92.12 89 MET A O 1
ATOM 718 N N . ALA A 1 90 ? 1.524 3.738 -6.800 1.00 91.25 90 ALA A N 1
ATOM 719 C CA . ALA A 1 90 ? 0.946 5.079 -6.759 1.00 91.25 90 ALA A CA 1
ATOM 720 C C . ALA A 1 90 ? -0.169 5.196 -5.713 1.00 91.25 90 ALA A C 1
ATOM 722 O O . ALA A 1 90 ? -0.232 6.150 -4.941 1.00 91.25 90 ALA A O 1
ATOM 723 N N . LEU A 1 91 ? -1.056 4.198 -5.651 1.00 87.75 91 LEU A N 1
ATOM 724 C CA . LEU A 1 91 ? -2.116 4.143 -4.644 1.00 87.75 91 LEU A CA 1
ATOM 725 C C . LEU A 1 91 ? -1.561 4.040 -3.219 1.00 87.75 91 LEU A C 1
ATOM 727 O O . LEU A 1 91 ? -2.171 4.579 -2.289 1.00 87.75 91 LEU A O 1
ATOM 731 N N . LEU A 1 92 ? -0.447 3.326 -3.042 1.00 85.56 92 LEU A N 1
ATOM 732 C CA . LEU A 1 92 ? 0.244 3.219 -1.763 1.00 85.56 92 LEU A CA 1
ATOM 733 C C . LEU A 1 92 ? 0.857 4.565 -1.365 1.00 85.56 92 LEU A C 1
ATOM 735 O O . LEU A 1 92 ? 0.586 5.028 -0.259 1.00 85.56 92 LEU A O 1
ATOM 739 N N . GLU A 1 93 ? 1.576 5.218 -2.275 1.00 87.06 93 GLU A N 1
ATOM 740 C CA . GLU A 1 93 ? 2.220 6.517 -2.054 1.00 87.06 93 GLU A CA 1
ATOM 741 C C . GLU A 1 93 ? 1.192 7.609 -1.711 1.00 87.06 93 GLU A C 1
ATOM 743 O O . GLU A 1 93 ? 1.317 8.297 -0.697 1.00 87.06 93 GLU A O 1
ATOM 748 N N . ILE A 1 94 ? 0.094 7.702 -2.475 1.00 85.56 94 ILE A N 1
ATOM 749 C CA . ILE A 1 94 ? -1.016 8.633 -2.195 1.00 85.56 94 ILE A CA 1
ATOM 750 C C . ILE A 1 94 ? -1.584 8.400 -0.791 1.00 85.56 94 ILE A C 1
ATOM 752 O O . ILE A 1 94 ? -1.870 9.348 -0.053 1.00 85.56 94 ILE A O 1
ATOM 756 N N . ARG A 1 95 ? -1.764 7.130 -0.403 1.00 79.31 95 ARG A N 1
ATOM 757 C CA . ARG A 1 95 ? -2.246 6.797 0.941 1.00 79.31 95 ARG A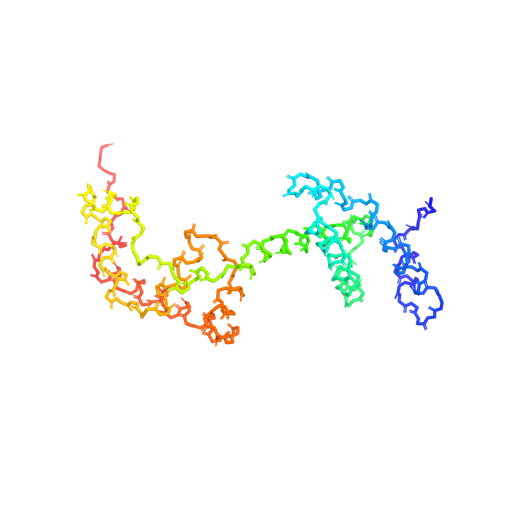 CA 1
ATOM 758 C C . ARG A 1 95 ? -1.238 7.190 2.007 1.00 79.31 95 ARG A C 1
ATOM 760 O O . ARG A 1 95 ? -1.661 7.775 2.994 1.00 79.31 95 ARG A O 1
ATOM 767 N N . GLN A 1 96 ? 0.041 6.874 1.840 1.00 75.62 96 GLN A N 1
ATOM 768 C CA . GLN A 1 96 ? 1.075 7.189 2.827 1.00 75.62 96 GLN A CA 1
ATOM 769 C C . GLN A 1 96 ? 1.210 8.700 3.028 1.00 75.62 96 GLN A C 1
ATOM 771 O O . GLN A 1 96 ? 1.169 9.169 4.164 1.00 75.62 96 GLN A O 1
ATOM 776 N N . ARG A 1 97 ? 1.232 9.487 1.949 1.00 76.56 97 ARG A N 1
ATOM 777 C CA . ARG A 1 97 ? 1.324 10.955 2.016 1.00 76.56 97 ARG A CA 1
ATOM 778 C C . ARG A 1 97 ? 0.184 11.619 2.767 1.00 76.56 97 ARG A C 1
ATOM 780 O O . ARG A 1 97 ? 0.420 12.546 3.538 1.00 76.56 97 ARG A O 1
ATOM 787 N N . LYS A 1 98 ? -1.041 11.106 2.619 1.00 71.12 98 LYS A N 1
ATOM 788 C CA . LYS A 1 98 ? -2.198 11.571 3.402 1.00 71.12 98 LYS A CA 1
ATOM 789 C C . LYS A 1 98 ? -1.957 11.487 4.918 1.00 71.12 98 LYS A C 1
ATOM 791 O O . LYS A 1 98 ? -2.593 12.218 5.673 1.00 71.12 98 LYS A O 1
ATOM 796 N N . PHE A 1 99 ? -1.073 10.594 5.363 1.00 66.56 99 PHE A N 1
ATOM 797 C CA . PHE A 1 99 ? -0.788 10.353 6.776 1.00 66.56 99 PHE A CA 1
ATOM 798 C C . PHE A 1 99 ? 0.622 10.790 7.212 1.00 66.56 99 PHE A C 1
ATOM 800 O O . PHE A 1 99 ? 0.820 11.014 8.402 1.00 66.56 99 PHE A O 1
ATOM 807 N N . GLN A 1 100 ? 1.562 11.004 6.283 1.00 63.50 100 GLN A N 1
ATOM 808 C CA . GLN A 1 100 ? 2.896 11.569 6.545 1.00 63.50 100 GLN A CA 1
ATOM 809 C C . GLN A 1 100 ? 2.844 12.991 7.121 1.00 63.50 100 GLN A C 1
ATOM 811 O O . GLN A 1 100 ? 3.655 13.332 7.975 1.00 63.50 100 GLN A O 1
ATOM 816 N N . SER A 1 101 ? 1.868 13.804 6.709 1.00 53.12 101 SER A N 1
ATOM 817 C CA . SER A 1 101 ? 1.665 15.171 7.216 1.00 53.12 101 SER A CA 1
ATOM 818 C C . SER A 1 101 ? 0.994 15.231 8.592 1.00 53.12 101 SER A C 1
ATOM 820 O O . SER A 1 101 ? 0.763 16.309 9.139 1.00 53.12 101 SER A O 1
ATOM 822 N N . ALA A 1 102 ? 0.638 14.081 9.164 1.00 51.62 102 ALA A N 1
ATOM 823 C CA . ALA A 1 102 ? -0.298 14.023 10.261 1.00 51.62 102 ALA A CA 1
ATOM 824 C C . ALA A 1 102 ? 0.422 13.640 11.566 1.00 51.62 102 ALA A C 1
ATOM 826 O O . ALA A 1 102 ? 0.630 12.465 11.865 1.00 51.62 102 ALA A O 1
ATOM 827 N N . HIS A 1 103 ? 0.642 14.626 12.444 1.00 54.28 103 HIS A N 1
ATOM 828 C CA . HIS A 1 103 ? 0.850 14.449 13.898 1.00 54.28 103 HIS A CA 1
ATOM 829 C C . HIS A 1 103 ? -0.369 13.792 14.605 1.00 54.28 103 HIS A C 1
ATOM 831 O O . HIS A 1 103 ? -0.615 13.979 15.796 1.00 54.28 103 HIS A O 1
ATOM 837 N N . LEU A 1 104 ? -1.191 13.058 13.854 1.00 58.09 104 LEU A N 1
ATOM 838 C CA . LEU A 1 104 ? -2.582 12.748 14.140 1.00 58.09 104 LEU A CA 1
ATOM 839 C C . LEU A 1 104 ? -2.696 11.596 15.123 1.00 58.09 104 LEU A C 1
ATOM 841 O O . LEU A 1 104 ? -3.496 11.676 16.040 1.00 58.09 104 LEU A O 1
ATOM 845 N N . VAL A 1 105 ? -1.869 10.556 14.984 1.00 61.09 105 VAL A N 1
ATOM 846 C CA . VAL A 1 105 ? -2.036 9.298 15.730 1.00 61.09 105 VAL A CA 1
ATOM 847 C C . VAL A 1 105 ? -1.979 9.504 17.246 1.00 61.09 105 VAL A C 1
ATOM 849 O O . VAL A 1 105 ? -2.792 8.927 17.964 1.00 61.09 105 VAL A O 1
ATOM 852 N N . ARG A 1 106 ? -1.081 10.369 17.735 1.00 60.44 106 ARG A N 1
ATOM 853 C CA . ARG A 1 106 ? -0.945 10.662 19.174 1.00 60.44 106 ARG A CA 1
ATOM 854 C C . ARG A 1 106 ? -2.023 11.606 19.710 1.00 60.44 106 ARG A C 1
ATOM 856 O O . ARG A 1 106 ? -2.342 11.535 20.888 1.00 60.44 106 ARG A O 1
ATOM 863 N N . ASN A 1 107 ? -2.608 12.434 18.845 1.00 66.12 107 ASN A N 1
ATOM 864 C CA . ASN A 1 107 ? -3.638 13.414 19.202 1.00 66.12 107 ASN A CA 1
ATOM 865 C C . ASN A 1 107 ? -5.064 12.927 18.889 1.00 66.12 107 ASN A C 1
ATOM 867 O O . ASN A 1 107 ? -6.018 13.700 18.971 1.00 66.12 107 ASN A O 1
ATOM 871 N N . LEU A 1 108 ? -5.229 11.657 18.502 1.00 66.44 108 LEU A N 1
ATOM 872 C CA . LEU A 1 108 ? -6.544 11.079 18.255 1.00 66.44 108 LEU A CA 1
ATOM 873 C C . LEU A 1 108 ? -7.335 11.022 19.565 1.00 66.44 108 LEU A C 1
ATOM 875 O O . LEU A 1 108 ? -6.891 10.337 20.492 1.00 66.44 108 LEU A O 1
ATOM 879 N N . PRO A 1 109 ? -8.518 11.660 19.646 1.00 65.81 109 PRO A N 1
ATOM 880 C CA . PRO A 1 109 ? -9.347 11.555 20.835 1.00 65.81 109 PRO A CA 1
ATOM 881 C C . PRO A 1 109 ? -9.685 10.084 21.087 1.00 65.81 109 PRO A C 1
ATOM 883 O O . PRO A 1 109 ? -10.038 9.350 20.159 1.00 65.81 109 PRO A O 1
ATOM 886 N N . GLU A 1 110 ? -9.594 9.650 22.347 1.00 70.88 110 GLU A N 1
ATOM 887 C CA . GLU A 1 110 ? -9.850 8.253 22.720 1.00 70.88 110 GLU A CA 1
ATOM 888 C C . GLU A 1 110 ? -11.251 7.802 22.277 1.00 70.88 110 GLU A C 1
ATOM 890 O O . GLU A 1 110 ? -11.447 6.664 21.852 1.00 70.88 110 GLU A O 1
ATOM 895 N N . THR A 1 111 ? -12.222 8.717 22.337 1.00 76.00 111 THR A N 1
ATOM 896 C CA . THR A 1 111 ? -13.588 8.538 21.838 1.00 76.00 111 THR A CA 1
ATOM 897 C C . THR A 1 111 ? -13.978 9.771 21.009 1.00 76.00 111 THR A C 1
ATOM 899 O O . THR A 1 111 ? -14.116 10.861 21.560 1.00 76.00 111 THR A O 1
ATOM 902 N N . PRO A 1 112 ? -14.142 9.653 19.680 1.00 75.88 112 PRO A N 1
ATOM 903 C CA . PRO A 1 112 ? -14.624 10.757 18.852 1.00 75.88 112 PRO A CA 1
ATOM 904 C C . PRO A 1 112 ? -16.046 11.200 19.229 1.00 75.88 112 PRO A C 1
ATOM 906 O O . PRO A 1 112 ? -16.872 10.380 19.628 1.00 75.88 112 PRO A O 1
ATOM 909 N N . ARG A 1 113 ? -16.380 12.482 19.012 1.00 77.12 113 ARG A N 1
ATOM 910 C CA . ARG A 1 113 ? -17.690 13.067 19.382 1.00 77.12 113 ARG A CA 1
ATOM 911 C C . ARG A 1 113 ? -18.893 12.300 18.819 1.00 77.12 113 ARG A C 1
ATOM 913 O O . ARG A 1 113 ? -19.874 12.108 19.525 1.00 77.12 113 ARG A O 1
ATOM 920 N N . TRP A 1 114 ? -18.809 11.815 17.581 1.00 78.94 114 TRP A N 1
ATOM 921 C CA . TRP A 1 114 ? -19.872 11.009 16.966 1.00 78.94 114 TRP A CA 1
ATOM 922 C C . TRP A 1 114 ? -20.057 9.646 17.657 1.00 78.94 114 TRP A C 1
ATOM 924 O O . TRP A 1 114 ? -21.181 9.165 17.780 1.00 78.94 114 TRP A O 1
ATOM 934 N N . LEU A 1 115 ? -18.975 9.040 18.161 1.00 79.12 115 LEU A N 1
ATOM 935 C CA . LEU A 1 115 ? -19.029 7.757 18.858 1.00 79.12 115 LEU A CA 1
ATOM 936 C C . LEU A 1 115 ? -19.707 7.905 20.226 1.00 79.12 115 LEU A C 1
ATOM 938 O O . LEU A 1 115 ? -20.464 7.022 20.614 1.00 79.12 115 LEU A O 1
ATOM 942 N N . HIS A 1 116 ? -19.531 9.039 20.916 1.00 83.19 116 HIS A N 1
ATOM 943 C CA . HIS A 1 116 ? -20.262 9.326 22.160 1.00 83.19 116 HIS A CA 1
ATOM 944 C C . HIS A 1 116 ? -21.781 9.224 21.983 1.00 83.19 116 HIS A C 1
ATOM 946 O O . HIS A 1 116 ? -22.454 8.629 22.823 1.00 83.19 116 HIS A O 1
ATOM 952 N N . VAL A 1 117 ? -22.308 9.754 20.875 1.00 81.94 117 VAL A N 1
ATOM 953 C CA . VAL A 1 117 ? -23.741 9.689 20.559 1.00 81.94 117 VAL A CA 1
ATOM 954 C C . VAL A 1 117 ? -24.178 8.232 20.392 1.00 81.94 117 VAL A C 1
ATOM 956 O O . VAL A 1 117 ? -25.127 7.792 21.029 1.00 81.94 117 VAL A O 1
ATOM 959 N N . ILE A 1 118 ? -23.443 7.437 19.614 1.00 82.06 118 ILE A N 1
ATOM 960 C CA . ILE A 1 118 ? -23.784 6.027 19.365 1.00 82.06 118 ILE A CA 1
ATOM 961 C C . ILE A 1 118 ? -23.725 5.189 20.652 1.00 82.06 118 ILE A C 1
ATOM 963 O O . ILE A 1 118 ? -24.616 4.377 20.906 1.00 82.06 118 ILE A O 1
ATOM 967 N N . LEU A 1 119 ? -22.708 5.398 21.492 1.00 86.94 119 LEU A N 1
ATOM 968 C CA . LEU A 1 119 ? -22.563 4.689 22.768 1.00 86.94 119 LEU A CA 1
ATOM 969 C C . LEU A 1 119 ? -23.668 5.053 23.772 1.00 86.94 119 LEU A C 1
ATOM 971 O O . LEU A 1 119 ? -24.016 4.228 24.624 1.00 86.94 119 LEU A O 1
ATOM 975 N N . ALA A 1 120 ? -24.239 6.259 23.683 1.00 84.81 120 ALA A N 1
ATOM 976 C CA . ALA A 1 120 ? -25.370 6.672 24.512 1.00 84.81 120 ALA A CA 1
ATOM 977 C C . ALA A 1 120 ? -26.638 5.866 24.185 1.00 84.81 120 ALA A C 1
ATOM 979 O O . ALA A 1 120 ? -27.348 5.454 25.101 1.00 84.81 120 ALA A O 1
ATOM 980 N N . PHE A 1 121 ? -26.869 5.561 22.908 1.00 81.19 121 PHE A N 1
ATOM 981 C CA . PHE A 1 121 ? -28.087 4.881 22.455 1.00 81.19 121 PHE A CA 1
ATOM 982 C C . PHE A 1 121 ? -27.956 3.363 22.309 1.00 81.19 121 PHE A C 1
ATOM 984 O O . PHE A 1 121 ? -28.965 2.680 22.155 1.00 81.19 121 PHE A O 1
ATOM 991 N N . ASN A 1 122 ? -26.742 2.809 22.374 1.00 88.44 122 ASN A N 1
ATOM 992 C CA . ASN A 1 122 ? -26.523 1.383 22.160 1.00 88.44 122 ASN A CA 1
ATOM 993 C C . ASN A 1 122 ? -25.756 0.728 23.333 1.00 88.44 122 ASN A C 1
ATOM 995 O O . ASN A 1 122 ? -24.526 0.834 23.404 1.00 88.44 122 ASN A O 1
ATOM 999 N N . PRO A 1 123 ? -26.449 0.025 24.256 1.00 86.31 123 PRO A N 1
ATOM 1000 C CA . PRO A 1 123 ? -25.817 -0.599 25.423 1.00 86.31 123 PRO A CA 1
ATOM 1001 C C . PRO A 1 123 ? -24.861 -1.737 25.039 1.00 86.31 123 PRO A C 1
ATOM 1003 O O . PRO A 1 123 ? -23.859 -1.959 25.719 1.00 86.31 123 PRO A O 1
ATOM 1006 N N . LEU A 1 124 ? -25.125 -2.415 23.919 1.00 86.00 124 LEU A N 1
ATOM 1007 C CA . LEU A 1 124 ? -24.269 -3.462 23.371 1.00 86.00 124 LEU A CA 1
ATOM 1008 C C . LEU A 1 124 ? -22.910 -2.876 22.958 1.00 86.00 124 LEU A C 1
ATOM 1010 O O . LEU A 1 124 ? -21.863 -3.327 23.420 1.00 86.00 124 LEU A O 1
ATOM 1014 N N . LEU A 1 125 ? -22.925 -1.811 22.151 1.00 85.75 125 LEU A N 1
ATOM 1015 C CA . LEU A 1 125 ? -21.706 -1.114 21.732 1.00 85.75 125 LEU A CA 1
ATOM 1016 C C . LEU A 1 125 ? -20.968 -0.486 22.917 1.00 85.75 125 LEU A C 1
ATOM 1018 O O . LEU A 1 125 ? -19.740 -0.491 22.930 1.00 85.75 125 LEU A O 1
ATOM 1022 N N . ARG A 1 126 ? -21.687 -0.018 23.944 1.00 89.56 126 ARG A N 1
ATOM 1023 C CA . ARG A 1 126 ? -21.085 0.461 25.197 1.00 89.56 126 ARG A CA 1
ATOM 1024 C C . ARG A 1 126 ? -20.294 -0.630 25.912 1.00 89.56 126 ARG A C 1
ATOM 1026 O O . ARG A 1 126 ? -19.171 -0.372 26.337 1.00 89.56 126 ARG A O 1
ATOM 1033 N N . LYS A 1 127 ? -20.841 -1.847 25.991 1.00 88.75 127 LYS A N 1
ATOM 1034 C CA . LYS A 1 127 ? -20.141 -3.000 26.573 1.00 88.75 127 LYS A CA 1
ATOM 1035 C C . LYS A 1 127 ? -18.902 -3.382 25.753 1.00 88.75 127 LYS A C 1
ATOM 1037 O O . LYS A 1 127 ? -17.843 -3.589 26.335 1.00 88.75 127 LYS A O 1
ATOM 1042 N N . ILE A 1 128 ? -18.993 -3.410 24.418 1.00 87.50 128 ILE A N 1
ATOM 1043 C CA . ILE A 1 128 ? -17.821 -3.660 23.552 1.00 87.50 128 ILE A CA 1
ATOM 1044 C C . ILE A 1 128 ? -16.752 -2.582 23.760 1.00 87.50 128 ILE A C 1
ATOM 1046 O O . ILE A 1 128 ? -15.577 -2.903 23.907 1.00 87.50 128 ILE A O 1
ATOM 1050 N N . HIS A 1 129 ? -17.146 -1.309 23.797 1.00 87.62 129 HIS A N 1
ATOM 1051 C CA . HIS A 1 129 ? -16.218 -0.196 24.005 1.00 87.62 129 HIS A CA 1
ATOM 1052 C C . HIS A 1 129 ? -15.497 -0.290 25.356 1.00 87.62 129 HIS A C 1
ATOM 1054 O O . HIS A 1 129 ? -14.291 -0.062 25.416 1.00 87.62 129 HIS A O 1
ATOM 1060 N N . ALA A 1 130 ? -16.202 -0.692 26.420 1.00 89.19 130 ALA A N 1
ATOM 1061 C CA . ALA A 1 130 ? -15.598 -0.953 27.727 1.00 89.19 130 ALA A CA 1
ATOM 1062 C C . ALA A 1 130 ? -14.561 -2.088 27.665 1.00 89.19 130 ALA A C 1
ATOM 1064 O O . ALA A 1 130 ? -13.427 -1.891 28.091 1.00 89.19 130 ALA A O 1
ATOM 1065 N N . ILE A 1 131 ? -14.893 -3.215 27.021 1.00 90.94 131 ILE A N 1
ATOM 1066 C CA . ILE A 1 131 ? -13.953 -4.331 26.808 1.00 90.94 131 ILE A CA 1
ATOM 1067 C C . ILE A 1 131 ? -12.687 -3.854 26.084 1.00 90.94 131 ILE A C 1
ATOM 1069 O O . ILE A 1 131 ? -11.576 -4.200 26.474 1.00 90.94 131 ILE A O 1
ATOM 1073 N N . PHE A 1 132 ? -12.829 -3.031 25.043 1.00 89.25 132 PHE A N 1
ATOM 1074 C CA . PHE A 1 132 ? -11.680 -2.475 24.323 1.00 89.25 132 PHE A CA 1
ATOM 1075 C C . PHE A 1 132 ? -10.813 -1.571 25.206 1.00 89.25 132 PHE A C 1
ATOM 1077 O O . PHE A 1 132 ? -9.593 -1.566 25.050 1.00 89.25 132 PHE A O 1
ATOM 1084 N N . ARG A 1 133 ? -11.420 -0.804 26.117 1.00 89.88 133 ARG A N 1
ATOM 1085 C CA . ARG A 1 133 ? -10.697 0.051 27.064 1.00 89.88 133 ARG A CA 1
ATOM 1086 C C . ARG A 1 133 ? -9.961 -0.759 28.133 1.00 89.88 133 ARG A C 1
ATOM 1088 O O . ARG A 1 133 ? -8.858 -0.381 28.509 1.00 89.88 133 ARG A O 1
ATOM 1095 N N . GLU A 1 134 ? -10.548 -1.849 28.605 1.00 91.00 134 GLU A N 1
ATOM 1096 C CA . GLU A 1 134 ? -9.995 -2.672 29.687 1.00 91.00 134 GLU A CA 1
ATOM 1097 C C . GLU A 1 134 ? -8.899 -3.637 29.203 1.00 91.00 134 GLU A C 1
ATOM 1099 O O . GLU A 1 134 ? -7.876 -3.788 29.864 1.00 91.00 134 GLU A O 1
ATOM 1104 N N . GLU A 1 135 ? -9.076 -4.267 28.038 1.00 92.19 135 GLU A N 1
ATOM 1105 C CA . GLU A 1 135 ? -8.188 -5.345 27.561 1.00 92.19 135 GLU A CA 1
ATOM 1106 C C . GLU A 1 135 ? -6.944 -4.859 26.808 1.00 92.19 135 GLU A C 1
ATOM 1108 O O . GLU A 1 135 ? -5.942 -5.576 26.699 1.00 92.19 135 GLU A O 1
ATOM 1113 N N . LEU A 1 136 ? -7.021 -3.670 26.209 1.00 92.38 136 LEU A N 1
ATOM 1114 C CA . LEU A 1 136 ? -5.974 -3.144 25.340 1.00 92.38 136 LEU A CA 1
ATOM 1115 C C . LEU A 1 136 ? -5.151 -2.079 26.047 1.00 92.38 136 LEU A C 1
ATOM 1117 O O . LEU A 1 136 ? -5.698 -1.222 26.733 1.00 92.38 136 LEU A O 1
ATOM 1121 N N . THR A 1 137 ? -3.846 -2.059 25.790 1.00 91.06 137 THR A N 1
ATOM 1122 C CA . THR A 1 137 ? -2.977 -0.951 26.213 1.00 91.06 137 THR A CA 1
ATOM 1123 C C . THR A 1 137 ? -3.244 0.307 25.377 1.00 91.06 137 THR A C 1
ATOM 1125 O O . THR A 1 137 ? -3.790 0.222 24.274 1.00 91.06 137 THR A O 1
ATOM 1128 N N . GLU A 1 138 ? -2.844 1.492 25.856 1.00 87.19 138 GLU A N 1
ATOM 1129 C CA . GLU A 1 138 ? -3.044 2.730 25.082 1.00 87.19 138 GLU A CA 1
ATOM 1130 C C . GLU A 1 138 ? -2.398 2.670 23.681 1.00 87.19 138 GLU A C 1
ATOM 1132 O O . GLU A 1 138 ? -3.110 2.955 22.716 1.00 87.19 138 GLU A O 1
ATOM 1137 N N . PRO A 1 139 ? -1.145 2.193 23.499 1.00 86.12 139 PRO A N 1
ATOM 1138 C CA . PRO A 1 139 ? -0.569 2.021 22.160 1.00 86.12 139 PRO A CA 1
ATOM 1139 C C . PRO A 1 139 ? -1.399 1.104 21.247 1.00 86.12 139 PRO A C 1
ATOM 1141 O O . PRO A 1 139 ? -1.583 1.402 20.067 1.00 86.12 139 PRO A O 1
ATOM 1144 N N . GLN A 1 140 ? -1.974 0.024 21.789 1.00 91.50 140 GLN A N 1
ATOM 1145 C CA . GLN A 1 140 ? -2.845 -0.886 21.035 1.00 91.50 140 GLN A CA 1
ATOM 1146 C C . GLN A 1 140 ? -4.161 -0.215 20.626 1.00 91.50 140 GLN A C 1
ATOM 1148 O O . GLN A 1 140 ? -4.602 -0.365 19.483 1.00 91.50 140 GLN A O 1
ATOM 1153 N N . ARG A 1 141 ? -4.789 0.547 21.532 1.00 89.44 141 ARG A N 1
ATOM 1154 C CA . ARG A 1 141 ? -6.023 1.292 21.236 1.00 89.44 141 ARG A CA 1
ATOM 1155 C C . ARG A 1 141 ? -5.788 2.350 20.172 1.00 89.44 141 ARG A C 1
ATOM 1157 O O . ARG A 1 141 ? -6.547 2.411 19.207 1.00 89.44 141 ARG A O 1
ATOM 1164 N N . VAL A 1 142 ? -4.724 3.138 20.317 1.00 87.00 142 VAL A N 1
ATOM 1165 C CA . VAL A 1 142 ? -4.300 4.135 19.328 1.00 87.00 142 VAL A CA 1
ATOM 1166 C C . VAL A 1 142 ? -4.113 3.478 17.961 1.00 87.00 142 VAL A C 1
ATOM 1168 O O . VAL A 1 142 ? -4.683 3.944 16.973 1.00 87.00 142 VAL A O 1
ATOM 1171 N N . ALA A 1 143 ? -3.395 2.353 17.909 1.00 89.12 143 ALA A N 1
ATOM 1172 C CA . ALA A 1 143 ? -3.140 1.643 16.665 1.00 89.12 143 ALA A CA 1
ATOM 1173 C C . ALA A 1 143 ? -4.429 1.157 15.982 1.00 89.12 143 ALA A C 1
ATOM 1175 O O . ALA A 1 143 ? -4.619 1.357 14.781 1.00 89.12 143 ALA A O 1
ATOM 1176 N N . ILE A 1 144 ? -5.342 0.546 16.744 1.00 88.62 144 ILE A N 1
ATOM 1177 C CA . ILE A 1 144 ? -6.622 0.059 16.217 1.00 88.62 144 ILE A CA 1
ATOM 1178 C C . ILE A 1 144 ? -7.509 1.223 15.762 1.00 88.62 144 ILE A C 1
ATOM 1180 O O . ILE A 1 144 ? -8.086 1.141 14.677 1.00 88.62 144 ILE A O 1
ATOM 1184 N N . ARG A 1 145 ? -7.589 2.323 16.525 1.00 85.38 145 ARG A N 1
ATOM 1185 C CA . ARG A 1 145 ? -8.334 3.530 16.120 1.00 85.38 145 ARG A CA 1
ATOM 1186 C C . ARG A 1 145 ? -7.789 4.098 14.809 1.00 85.38 145 ARG A C 1
ATOM 1188 O O . ARG A 1 145 ? -8.568 4.333 13.886 1.00 85.38 145 ARG A O 1
ATOM 1195 N N . ALA A 1 146 ? -6.470 4.253 14.691 1.00 85.00 146 ALA A N 1
ATOM 1196 C CA . ALA A 1 146 ? -5.830 4.763 13.479 1.00 85.00 146 ALA A CA 1
ATOM 1197 C C . ALA A 1 146 ? -6.121 3.873 12.253 1.00 85.00 146 ALA A C 1
ATOM 1199 O O . ALA A 1 146 ? -6.492 4.373 11.189 1.00 85.00 146 ALA A O 1
ATOM 1200 N N . MET A 1 147 ? -6.062 2.547 12.408 1.00 86.19 147 MET A N 1
ATOM 1201 C CA . MET A 1 147 ? -6.390 1.613 11.325 1.00 86.19 147 MET A CA 1
ATOM 1202 C C . MET A 1 147 ? -7.878 1.616 10.950 1.00 86.19 147 MET A C 1
ATOM 1204 O O . MET A 1 147 ? -8.223 1.614 9.770 1.00 86.19 147 MET A O 1
ATOM 1208 N N . VAL A 1 148 ? -8.782 1.568 11.930 1.00 83.12 148 VAL A N 1
ATOM 1209 C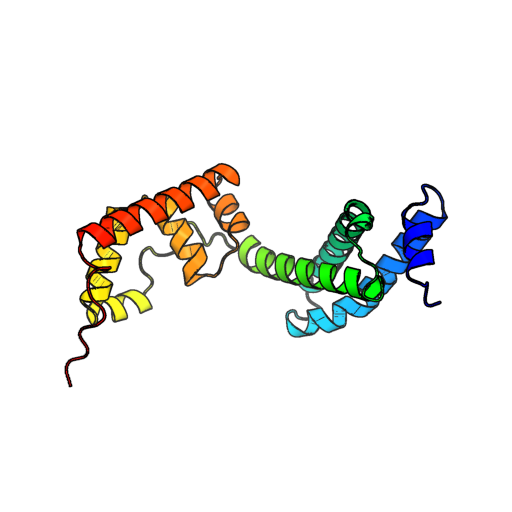 CA . VAL A 1 148 ? -10.213 1.336 11.673 1.00 83.12 148 VAL A CA 1
ATOM 1210 C C . VAL A 1 148 ? -10.934 2.629 11.311 1.00 83.12 148 VAL A C 1
ATOM 1212 O O . VAL A 1 148 ? -11.684 2.650 10.336 1.00 83.12 148 VAL A O 1
ATOM 1215 N N . MET A 1 149 ? -10.697 3.703 12.066 1.00 77.88 149 MET A N 1
ATOM 1216 C CA . MET A 1 149 ? -11.398 4.979 11.892 1.00 77.88 149 MET A CA 1
ATOM 1217 C C . MET A 1 149 ? -10.758 5.825 10.792 1.00 77.88 149 MET A C 1
ATOM 1219 O O . MET A 1 149 ? -11.467 6.406 9.977 1.00 77.88 149 MET A O 1
ATOM 1223 N N . HIS A 1 150 ? -9.423 5.851 10.730 1.00 75.44 150 HIS A N 1
ATOM 1224 C CA . HIS A 1 150 ? -8.692 6.689 9.772 1.00 75.44 150 HIS A CA 1
ATOM 1225 C C . HIS A 1 150 ? -8.212 5.926 8.541 1.00 75.44 150 HIS A C 1
ATOM 1227 O O . HIS A 1 150 ? -7.727 6.554 7.604 1.00 75.44 150 HIS A O 1
ATOM 1233 N N . ARG A 1 151 ? -8.380 4.594 8.505 1.00 78.00 151 ARG A N 1
ATOM 1234 C CA . ARG A 1 151 ? -7.908 3.733 7.405 1.00 78.00 151 ARG A CA 1
ATOM 1235 C C . ARG A 1 151 ? -6.413 3.925 7.124 1.00 78.00 151 ARG A C 1
ATOM 1237 O O . ARG A 1 151 ? -5.979 3.822 5.978 1.00 78.00 151 ARG A O 1
ATOM 1244 N N . MET A 1 152 ? -5.648 4.217 8.177 1.00 82.31 152 MET A N 1
ATOM 1245 C CA . MET A 1 152 ? -4.214 4.455 8.089 1.00 82.31 152 MET A CA 1
ATOM 1246 C C . MET A 1 152 ? -3.475 3.145 7.761 1.00 82.31 152 MET A C 1
ATOM 1248 O O . MET A 1 152 ? -3.822 2.104 8.334 1.00 82.31 152 MET A O 1
ATOM 1252 N N . PRO A 1 153 ? -2.479 3.163 6.852 1.00 83.31 153 PRO A N 1
ATOM 1253 C CA . PRO A 1 153 ? -1.619 2.013 6.588 1.00 83.31 153 PRO A CA 1
ATOM 1254 C C . PRO A 1 153 ? -0.913 1.541 7.859 1.00 83.31 153 PRO A C 1
ATOM 1256 O O . PRO A 1 153 ? -0.548 2.347 8.710 1.00 83.31 153 PRO A O 1
ATOM 1259 N N . LYS A 1 154 ? -0.698 0.233 7.987 1.00 85.69 154 LYS A N 1
ATOM 1260 C CA . LYS A 1 154 ? -0.114 -0.370 9.195 1.00 85.69 154 LYS A CA 1
ATOM 1261 C C . LYS A 1 154 ? 1.302 0.128 9.450 1.00 85.69 154 LYS A C 1
ATOM 1263 O O . LYS A 1 154 ? 1.654 0.422 10.583 1.00 85.69 154 LYS A O 1
ATOM 1268 N N . GLU A 1 155 ? 2.068 0.252 8.377 1.00 84.00 155 GLU A N 1
ATOM 1269 C CA . GLU A 1 155 ? 3.439 0.747 8.356 1.00 84.00 155 GLU A CA 1
ATOM 1270 C C . GLU A 1 155 ? 3.500 2.195 8.862 1.00 84.00 155 GLU A C 1
ATOM 1272 O O . GLU A 1 155 ? 4.354 2.539 9.674 1.00 84.00 155 GLU A O 1
ATOM 1277 N N . GLU A 1 156 ? 2.527 3.017 8.468 1.00 83.00 156 GLU A N 1
ATOM 1278 C CA . GLU A 1 156 ? 2.408 4.397 8.939 1.00 83.00 156 GLU A CA 1
ATOM 1279 C C . GLU A 1 156 ? 2.034 4.471 10.419 1.00 83.00 156 GLU A C 1
ATOM 1281 O O . GLU A 1 156 ? 2.631 5.232 11.178 1.00 83.00 156 GLU A O 1
ATOM 1286 N N . VAL A 1 157 ? 1.105 3.622 10.867 1.00 86.06 157 VAL A N 1
ATOM 1287 C CA . VAL A 1 157 ? 0.764 3.527 12.292 1.00 86.06 157 VAL A CA 1
ATOM 1288 C C . VAL A 1 157 ? 1.979 3.080 13.114 1.00 86.06 157 VAL A C 1
ATOM 1290 O O . VAL A 1 157 ? 2.230 3.662 14.169 1.00 86.06 157 VAL A O 1
ATOM 1293 N N . ALA A 1 158 ? 2.743 2.089 12.641 1.00 87.81 158 ALA A N 1
ATOM 1294 C CA . ALA A 1 158 ? 3.967 1.619 13.293 1.00 87.81 158 ALA A CA 1
ATOM 1295 C C . ALA A 1 158 ? 4.987 2.758 13.440 1.00 87.81 158 ALA A C 1
ATOM 1297 O O . ALA A 1 158 ? 5.444 3.043 14.548 1.00 87.81 158 ALA A O 1
ATOM 1298 N N . ARG A 1 159 ? 5.235 3.493 12.349 1.00 83.62 159 ARG A N 1
ATOM 1299 C CA . ARG A 1 159 ? 6.127 4.656 12.330 1.00 83.62 159 ARG A CA 1
ATOM 1300 C C . ARG A 1 159 ? 5.670 5.760 13.286 1.00 83.62 159 ARG A C 1
ATOM 1302 O O . ARG A 1 159 ? 6.474 6.259 14.067 1.00 83.62 159 ARG A O 1
ATOM 1309 N N . CYS A 1 160 ? 4.382 6.110 13.302 1.00 81.38 160 CYS A N 1
ATOM 1310 C CA . CYS A 1 160 ? 3.842 7.118 14.227 1.00 81.38 160 CYS A CA 1
ATOM 1311 C C . CYS A 1 160 ? 3.957 6.712 15.708 1.00 81.38 160 CYS A C 1
ATOM 1313 O O . CYS A 1 160 ? 4.089 7.571 16.591 1.00 81.38 160 CYS A O 1
ATOM 1315 N N . LEU A 1 161 ? 3.888 5.410 15.991 1.00 85.00 161 LEU A N 1
ATOM 1316 C CA . LEU A 1 161 ? 4.086 4.854 17.329 1.00 85.00 161 LEU A CA 1
ATOM 1317 C C . LEU A 1 161 ? 5.568 4.696 17.697 1.00 85.00 161 LEU A C 1
ATOM 1319 O O . LEU A 1 161 ? 5.856 4.450 18.864 1.00 85.00 161 LEU A O 1
ATOM 1323 N N . GLY A 1 162 ? 6.493 4.894 16.752 1.00 86.56 162 GLY A N 1
ATOM 1324 C CA . GLY A 1 162 ? 7.925 4.669 16.958 1.00 86.56 162 GLY A CA 1
ATOM 1325 C C . GLY A 1 162 ? 8.258 3.192 17.171 1.00 86.56 162 GLY A C 1
ATOM 1326 O O . GLY A 1 162 ? 9.135 2.878 17.967 1.00 86.56 162 GLY A O 1
ATOM 1327 N N . MET A 1 163 ? 7.506 2.295 16.527 1.00 88.19 163 MET A N 1
ATOM 1328 C CA . MET A 1 163 ? 7.676 0.847 16.630 1.00 88.19 163 MET A CA 1
ATOM 1329 C C . MET A 1 163 ? 8.256 0.285 15.338 1.00 88.19 163 MET A C 1
ATOM 1331 O O . MET A 1 163 ? 7.837 0.677 14.246 1.00 88.19 163 MET A O 1
ATOM 1335 N N . GLU A 1 164 ? 9.140 -0.699 15.474 1.00 90.44 164 GLU A N 1
ATOM 1336 C CA . GLU A 1 164 ? 9.570 -1.520 14.349 1.00 90.44 164 GLU A CA 1
ATOM 1337 C C . GLU A 1 164 ? 8.404 -2.331 13.775 1.00 90.44 164 GLU A C 1
ATOM 1339 O O . GLU A 1 164 ? 7.426 -2.654 14.465 1.00 90.44 164 GLU A O 1
ATOM 1344 N N . ARG A 1 165 ? 8.513 -2.676 12.488 1.00 87.06 165 ARG A N 1
ATOM 1345 C CA . ARG A 1 165 ? 7.451 -3.358 11.735 1.00 87.06 165 ARG A CA 1
ATOM 1346 C C . ARG A 1 165 ? 6.996 -4.636 12.444 1.00 87.06 165 ARG A C 1
ATOM 1348 O O . ARG A 1 165 ? 5.803 -4.803 12.706 1.00 87.06 165 ARG A O 1
ATOM 1355 N N . ASP A 1 166 ? 7.933 -5.512 12.785 1.00 90.81 166 ASP A N 1
ATOM 1356 C CA . ASP A 1 166 ? 7.631 -6.821 13.369 1.00 90.81 166 ASP A CA 1
ATOM 1357 C C . ASP A 1 166 ? 6.992 -6.710 14.755 1.00 90.81 166 ASP A C 1
ATOM 1359 O O . ASP A 1 166 ? 6.030 -7.423 15.058 1.00 90.81 166 ASP A O 1
ATOM 1363 N N . ASP A 1 167 ? 7.463 -5.769 15.571 1.00 93.25 167 ASP A N 1
ATOM 1364 C CA . ASP A 1 167 ? 6.924 -5.519 16.907 1.00 93.25 167 ASP A CA 1
ATOM 1365 C C . ASP A 1 167 ? 5.507 -4.952 16.839 1.00 9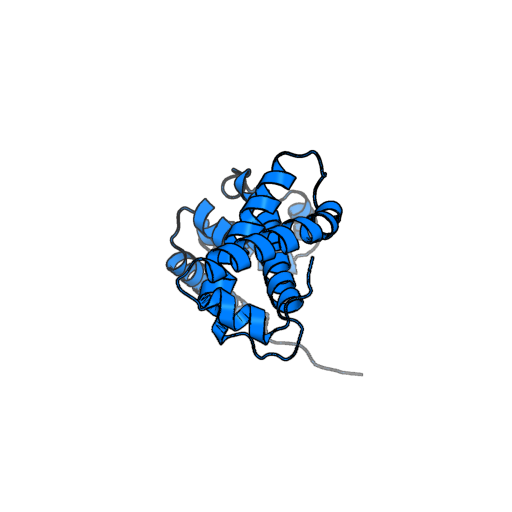3.25 167 ASP A C 1
ATOM 1367 O O . ASP A 1 167 ? 4.625 -5.372 17.593 1.00 93.25 167 ASP A O 1
ATOM 1371 N N . TYR A 1 168 ? 5.242 -4.063 15.879 1.00 92.62 168 TYR A N 1
ATOM 1372 C CA . TYR A 1 168 ? 3.897 -3.572 15.608 1.00 92.62 168 TYR A CA 1
ATOM 1373 C C . TYR A 1 168 ? 2.941 -4.703 15.202 1.00 92.62 168 TYR A C 1
ATOM 1375 O O . TYR A 1 168 ? 1.833 -4.812 15.742 1.00 92.62 168 TYR A O 1
ATOM 1383 N N . PHE A 1 169 ? 3.349 -5.572 14.271 1.00 92.31 169 PHE A N 1
ATOM 1384 C CA . PHE A 1 169 ? 2.504 -6.681 13.820 1.00 92.31 169 PHE A CA 1
ATOM 1385 C C . PHE A 1 169 ? 2.218 -7.680 14.945 1.00 92.31 169 PHE A C 1
ATOM 1387 O O . PHE A 1 169 ? 1.063 -8.097 15.093 1.00 92.31 169 PHE A O 1
ATOM 1394 N N . LYS A 1 170 ? 3.219 -8.008 15.773 1.00 94.62 170 LYS A N 1
ATOM 1395 C CA . LYS A 1 170 ? 3.043 -8.833 16.979 1.00 94.62 170 LYS A CA 1
ATOM 1396 C C . LYS A 1 170 ? 2.094 -8.168 17.974 1.00 94.62 170 LYS A C 1
ATOM 1398 O O . LYS A 1 170 ? 1.115 -8.787 18.383 1.00 94.62 170 LYS A O 1
ATOM 1403 N N . MET A 1 171 ? 2.289 -6.882 18.273 1.00 94.38 171 MET A N 1
ATOM 1404 C CA . MET A 1 171 ? 1.424 -6.126 19.183 1.00 94.38 171 MET A CA 1
ATOM 1405 C C . MET A 1 171 ? -0.047 -6.147 18.731 1.00 94.38 171 MET A C 1
ATOM 1407 O O . MET A 1 171 ? -0.944 -6.379 19.545 1.00 94.38 171 MET A O 1
ATOM 1411 N N . ILE A 1 172 ? -0.317 -5.915 17.441 1.00 93.75 172 ILE A N 1
ATOM 1412 C CA . ILE A 1 172 ? -1.677 -5.969 16.883 1.00 93.75 172 ILE A CA 1
ATOM 1413 C C . ILE A 1 172 ? -2.244 -7.388 16.919 1.00 93.75 172 ILE A C 1
ATOM 1415 O O . ILE A 1 172 ? -3.433 -7.571 17.197 1.00 93.75 172 ILE A O 1
ATOM 1419 N N . HIS A 1 173 ? -1.424 -8.394 16.624 1.00 92.31 173 HIS A N 1
ATOM 1420 C CA . HIS A 1 173 ? -1.837 -9.788 16.701 1.00 92.31 173 HIS A CA 1
ATOM 1421 C C . HIS A 1 173 ? -2.271 -10.158 18.126 1.00 92.31 173 HIS A C 1
ATOM 1423 O O . HIS A 1 173 ? -3.388 -10.644 18.325 1.00 92.31 173 HIS A O 1
ATOM 1429 N N . ASP A 1 174 ? -1.452 -9.823 19.120 1.00 93.06 174 ASP A N 1
ATOM 1430 C CA . ASP A 1 174 ? -1.726 -10.084 20.530 1.00 93.06 174 ASP A CA 1
ATOM 1431 C C . ASP A 1 174 ? -2.972 -9.346 21.020 1.00 93.06 174 ASP A C 1
ATOM 1433 O O . ASP A 1 174 ? -3.823 -9.942 21.687 1.00 93.06 174 ASP A O 1
ATOM 1437 N N . ALA A 1 175 ? -3.132 -8.076 20.633 1.00 93.31 175 ALA A N 1
ATOM 1438 C CA . ALA A 1 175 ? -4.332 -7.290 20.908 1.00 93.31 175 ALA A CA 1
ATOM 1439 C C . ALA A 1 175 ? -5.597 -7.992 20.384 1.00 93.31 175 ALA A C 1
ATOM 1441 O O . ALA A 1 175 ? -6.579 -8.159 21.111 1.00 93.31 175 ALA A O 1
ATOM 1442 N N . ARG A 1 176 ? -5.567 -8.483 19.136 1.00 91.25 176 ARG A N 1
ATOM 1443 C CA . ARG A 1 176 ? -6.692 -9.220 18.534 1.00 91.25 176 ARG A CA 1
ATOM 1444 C C . ARG A 1 176 ? -6.975 -10.532 19.261 1.00 91.25 176 ARG A C 1
ATOM 1446 O O . ARG A 1 176 ? -8.143 -10.874 19.448 1.00 91.25 176 ARG A O 1
ATOM 1453 N N . LEU A 1 177 ? -5.941 -11.266 19.672 1.00 93.12 177 LEU A N 1
ATOM 1454 C CA . LEU A 1 177 ? -6.100 -12.508 20.431 1.00 93.12 177 LEU A CA 1
ATOM 1455 C C . LEU A 1 177 ? -6.698 -12.268 21.822 1.00 93.12 177 LEU A C 1
ATOM 1457 O O . LEU A 1 177 ? -7.538 -13.055 22.260 1.00 93.12 177 LEU A O 1
ATOM 1461 N N . ARG A 1 178 ? -6.290 -11.203 22.522 1.00 90.94 178 ARG A N 1
ATOM 1462 C CA . ARG A 1 178 ? -6.859 -10.817 23.827 1.00 90.94 178 ARG A CA 1
ATOM 1463 C C . ARG A 1 178 ? -8.336 -10.467 23.702 1.00 90.94 178 ARG A C 1
ATOM 1465 O O . ARG A 1 178 ? -9.162 -11.123 24.333 1.00 90.94 178 ARG A O 1
ATOM 1472 N N . LEU A 1 179 ? -8.682 -9.572 22.775 1.00 91.25 179 LEU A N 1
ATOM 1473 C CA . LEU A 1 179 ? -10.077 -9.218 22.499 1.00 91.25 179 LEU A CA 1
ATOM 1474 C C . LEU A 1 179 ? -10.920 -10.442 22.138 1.00 91.25 179 LEU A C 1
ATOM 1476 O O . LEU A 1 179 ? -12.003 -10.632 22.681 1.00 91.25 179 LEU A O 1
ATOM 1480 N N . LYS A 1 180 ? -10.421 -11.309 21.249 1.00 90.25 180 LYS A N 1
ATOM 1481 C CA . LYS A 1 180 ? -11.133 -12.527 20.844 1.00 90.25 180 LYS A CA 1
ATOM 1482 C C . LYS A 1 180 ? -11.391 -13.456 22.030 1.00 90.25 180 LYS A C 1
ATOM 1484 O O . LYS A 1 180 ? -12.473 -14.033 22.111 1.00 90.25 180 LYS A O 1
ATOM 1489 N N . ARG A 1 181 ? -10.421 -13.612 22.937 1.00 90.94 181 ARG A N 1
ATOM 1490 C CA . ARG A 1 181 ? -10.583 -14.406 24.165 1.00 90.94 181 ARG A CA 1
ATOM 1491 C C . ARG A 1 181 ? -11.626 -13.786 25.091 1.00 90.94 181 ARG A C 1
ATOM 1493 O O . ARG A 1 181 ? -12.563 -14.485 25.465 1.00 90.94 181 ARG A O 1
ATOM 1500 N N . ARG A 1 182 ? -11.523 -12.486 25.378 1.00 90.62 182 ARG A N 1
ATOM 1501 C CA . ARG A 1 182 ? -12.469 -11.779 26.252 1.00 90.62 182 ARG A CA 1
ATOM 1502 C C . ARG A 1 182 ? -13.898 -11.824 25.721 1.00 90.62 182 ARG A C 1
ATOM 1504 O O . ARG A 1 182 ? -14.813 -12.202 26.439 1.00 90.62 182 ARG A O 1
ATOM 1511 N N . LEU A 1 183 ? -14.081 -11.538 24.434 1.00 88.56 183 LEU A N 1
ATOM 1512 C CA . LEU A 1 183 ? -15.390 -11.592 23.783 1.00 88.56 183 LEU A CA 1
ATOM 1513 C C . LEU A 1 183 ? -15.995 -13.009 23.796 1.00 88.56 183 LEU A C 1
ATOM 1515 O O . LEU A 1 183 ? -17.209 -13.152 23.902 1.00 88.56 183 LEU A O 1
ATOM 1519 N N . ARG A 1 184 ? -15.177 -14.069 23.727 1.00 89.06 184 ARG A N 1
ATOM 1520 C CA . ARG A 1 184 ? -15.664 -15.451 23.891 1.00 89.06 184 ARG A CA 1
ATOM 1521 C C . ARG A 1 184 ? -16.133 -15.740 25.313 1.00 89.06 184 ARG A C 1
ATOM 1523 O O . ARG A 1 184 ? -17.200 -16.324 25.456 1.00 89.06 184 ARG A O 1
ATOM 1530 N N . LEU A 1 185 ? -15.368 -15.332 26.327 1.00 87.75 185 LEU A N 1
ATOM 1531 C CA . LEU A 1 185 ? -15.749 -15.502 27.737 1.00 87.75 185 LEU A CA 1
ATOM 1532 C C . LEU A 1 185 ? -17.061 -14.779 28.058 1.00 87.75 185 LEU A C 1
ATOM 1534 O O . LEU A 1 185 ? -17.906 -15.308 28.768 1.00 87.75 185 LEU A O 1
ATOM 1538 N N . ASP A 1 186 ? -17.258 -13.608 27.461 1.00 83.75 186 ASP A N 1
ATOM 1539 C CA . ASP A 1 186 ? -18.470 -12.805 27.607 1.00 83.75 186 ASP A CA 1
ATOM 1540 C C . ASP A 1 186 ? -19.662 -13.310 26.764 1.00 83.75 186 ASP A C 1
ATOM 1542 O O . ASP A 1 186 ? -20.714 -12.668 26.746 1.00 83.75 186 ASP A O 1
ATOM 1546 N N . GLY A 1 187 ? -19.512 -14.434 26.051 1.00 84.19 187 GLY A N 1
ATOM 1547 C CA . GLY A 1 187 ? -20.588 -15.081 25.293 1.00 84.19 187 GLY A CA 1
ATOM 1548 C C . GLY A 1 187 ? -20.949 -14.412 23.962 1.00 84.19 187 GLY A C 1
ATOM 1549 O O . GLY A 1 187 ? -21.934 -14.791 23.331 1.00 84.19 187 GLY A O 1
ATOM 1550 N N . TRP A 1 188 ? -20.154 -13.453 23.473 1.00 78.75 188 TRP A N 1
ATOM 1551 C CA . TRP A 1 188 ? -20.448 -12.720 22.228 1.00 78.75 188 TRP A CA 1
ATOM 1552 C C . TRP A 1 188 ? -20.445 -13.589 20.973 1.00 78.75 188 TRP A C 1
ATOM 1554 O O . TRP A 1 188 ? -21.053 -13.231 19.969 1.00 78.75 188 TRP A O 1
ATOM 1564 N N . PHE A 1 189 ? -19.749 -14.724 21.015 1.00 69.56 189 PHE A N 1
ATOM 1565 C CA . PHE A 1 189 ? -19.691 -15.676 19.907 1.00 69.56 189 PHE A CA 1
ATOM 1566 C C . PHE A 1 189 ? -20.631 -16.874 20.096 1.00 69.56 189 PHE A C 1
ATOM 1568 O O . PHE A 1 189 ? -20.626 -17.783 19.270 1.00 69.56 189 PHE A O 1
ATOM 1575 N N . SER A 1 190 ? -21.449 -16.883 21.153 1.00 64.19 190 SER A N 1
ATOM 1576 C CA . SER A 1 190 ? -22.441 -17.923 21.420 1.00 64.19 190 SER A CA 1
ATOM 1577 C C . SER A 1 190 ? -23.856 -17.353 21.308 1.00 64.19 190 SER A C 1
ATOM 1579 O O . SER A 1 190 ? -24.444 -16.975 22.317 1.00 64.19 190 SER A O 1
ATOM 1581 N N . LYS A 1 191 ? -24.366 -17.285 20.067 1.00 51.50 191 LYS A N 1
ATOM 1582 C CA . LYS A 1 191 ? -25.761 -17.543 19.628 1.00 51.50 191 LYS A CA 1
ATOM 1583 C C . LYS A 1 191 ? -26.108 -16.758 18.355 1.00 51.50 191 LYS A C 1
ATOM 1585 O O . LYS A 1 191 ? -26.430 -15.580 18.393 1.00 51.50 191 LYS A O 1
ATOM 1590 N N . THR A 1 192 ? -26.090 -17.471 17.236 1.00 41.41 192 THR A N 1
ATOM 1591 C CA . THR A 1 192 ? -26.944 -17.326 16.039 1.00 41.41 192 THR A CA 1
ATOM 1592 C C . THR A 1 192 ? -26.845 -18.718 15.400 1.00 41.41 192 THR A C 1
ATOM 1594 O O . THR A 1 192 ? -25.763 -19.122 15.003 1.00 41.41 192 THR A O 1
ATOM 1597 N N . VAL A 1 193 ? -27.830 -19.614 15.471 1.00 38.59 193 VAL A N 1
ATOM 1598 C CA . VAL A 1 193 ? -29.199 -19.515 14.962 1.00 38.59 193 VAL A CA 1
ATOM 1599 C C . VAL A 1 193 ? -30.095 -20.483 15.759 1.00 38.59 193 VAL A C 1
ATOM 1601 O O . VAL A 1 193 ? -29.902 -21.691 15.684 1.00 38.59 193 VAL A O 1
ATOM 1604 N N . GLN A 1 194 ? -31.091 -19.974 16.486 1.00 33.91 194 GLN A N 1
ATOM 1605 C CA . GLN A 1 194 ? -32.374 -20.672 16.610 1.00 33.91 194 GLN A CA 1
ATOM 1606 C C . GLN A 1 194 ? -33.278 -20.012 15.569 1.00 33.91 194 GLN A C 1
ATOM 1608 O O . GLN A 1 194 ? -33.682 -18.864 15.732 1.00 33.91 194 GLN A O 1
ATOM 1613 N N . ARG A 1 195 ? -33.487 -20.696 14.441 1.00 36.38 195 ARG A N 1
ATOM 1614 C CA . ARG A 1 195 ? -34.644 -20.452 13.582 1.00 36.38 195 ARG A CA 1
ATOM 1615 C C . ARG A 1 195 ? -35.780 -21.222 14.245 1.00 36.38 195 ARG A C 1
ATOM 1617 O O . ARG A 1 195 ? -35.808 -22.443 14.153 1.00 36.38 195 ARG A O 1
ATOM 1624 N N . GLU A 1 196 ? -36.630 -20.508 14.965 1.00 34.22 196 GLU A N 1
ATOM 1625 C CA . GLU A 1 196 ? -37.985 -20.946 15.288 1.00 34.22 196 GLU A CA 1
ATOM 1626 C C . GLU A 1 196 ? -38.939 -20.129 14.412 1.00 34.22 196 GLU A C 1
ATOM 1628 O O . GLU A 1 196 ? -38.762 -18.912 14.288 1.00 34.22 196 GLU A O 1
ATOM 1633 N N . GLY A 1 197 ? -39.896 -20.818 13.785 1.00 36.72 197 GLY A N 1
ATOM 1634 C CA . GLY A 1 197 ? -40.911 -20.273 12.884 1.00 36.72 197 GLY A CA 1
ATOM 1635 C C . GLY A 1 197 ? -40.958 -21.027 11.571 1.00 36.72 197 GLY A C 1
ATOM 1636 O O . GLY A 1 197 ? -40.486 -20.445 10.571 1.00 36.72 197 GLY A O 1
#

pLDDT: mean 84.89, std 12.94, range [33.91, 96.12]

Sequence (197 aa):
MSERTNAEWLDDLRAEDARQMRALEDLRALLASRLPVILKSKLEEDSPAFHDVLEATITYTLIYAQENLSEFDGQSAFSTWVLKIAVRMALLEIRQRKFQSAHLVRNLPETPRWLHVILAFNPLLRKIHAIFREELTEPQRVAIRAMVMHRMPKEEVARCLGMERDDYFKMIHDARLRLKRRLRLDGWFSKTVQREG

Solvent-accessible surface area (backbone atoms only — not comparable to full-atom values): 11546 Å² total; per-residue (Å²): 129,84,83,72,49,59,66,55,52,53,54,29,57,70,42,96,48,76,51,18,56,51,44,52,51,51,50,48,52,52,45,67,70,52,48,55,72,64,42,56,80,79,40,60,76,89,36,71,67,38,54,53,42,51,54,51,22,50,52,54,34,52,54,50,48,67,78,43,58,83,76,63,83,72,89,57,59,53,69,57,55,52,49,56,49,27,53,53,44,36,56,47,46,57,54,48,53,72,49,70,80,45,83,45,69,85,68,53,64,97,68,49,76,72,54,54,57,52,41,72,77,29,70,68,57,37,52,53,52,48,50,53,61,73,76,38,53,70,72,53,46,43,48,51,45,38,39,70,77,67,63,45,56,68,70,56,49,20,55,76,69,73,38,56,69,69,59,40,53,50,51,52,50,52,50,51,52,50,51,54,51,52,40,50,76,71,42,75,78,69,85,86,80,86,87,80,136